Protein AF-0000000083337252 (afdb_homodimer)

InterPro domains:
  IPR013560 Domain of unknown function DUF1722 [PF08349] (47-164)

Secondary structure (DSSP, 8-state):
----------GGG-HHHHHHHHHHHHHHHHHHH--HHHHHHHHHHTHHHHHHH-HHHHHHHHHHHHTGGGSS-HHHHHHHHHHHHHHHHTSPP-HHHHHHHHHHHHGGGTTTS-HHHHHHHHHHHHHHHTTSS-THHHHHHHHHHHHHS--HHHHT-HHHH---GGGG-/----------GGG-HHHHHHHHHHHHHHHHHHH--HHHHHHHHHHTHHHHHHH-HHHHHHHHHHHHTGGGSS-HHHHHHHHHHHHHHHHTSPP-HHHHHHHHHHHHGGGTTTS-HHHHHHHHHHHHHHHTTSS-THHHHHHHHHHHHHS--HHHHT-HHHH---GGGG-

Solvent-accessible surface area (backbone atoms only — not comparable to full-atom values): 19043 Å² total; per-residue (Å²): 132,81,76,66,80,43,57,40,59,48,71,84,71,34,53,69,57,47,42,51,52,52,52,48,56,53,52,44,41,55,75,76,58,74,46,73,64,59,52,53,50,50,53,60,26,38,42,62,50,47,35,20,28,29,57,71,59,45,61,60,45,51,62,52,62,72,45,54,84,75,43,98,40,70,66,60,46,48,56,55,50,50,51,51,49,55,56,44,56,67,37,66,61,39,63,67,34,42,41,52,48,52,54,56,56,50,58,78,41,58,90,76,47,52,73,66,54,48,48,52,51,51,51,43,42,49,33,27,60,71,66,76,37,53,67,51,45,46,52,43,51,50,52,50,47,39,69,78,53,72,45,76,73,66,69,54,19,39,74,73,67,51,75,63,71,73,72,76,104,132,81,77,67,78,44,57,42,57,48,70,84,69,34,53,68,58,46,43,51,53,53,51,48,56,53,54,45,42,56,74,75,59,71,45,72,65,57,51,52,51,50,54,61,26,39,43,62,49,46,35,20,28,29,56,73,60,45,63,60,45,52,62,53,62,71,46,53,84,78,44,96,41,70,67,61,47,46,56,55,51,51,51,51,48,55,58,43,55,68,37,66,61,39,63,67,34,42,40,52,47,51,55,56,57,52,59,79,40,59,89,76,46,53,72,63,56,48,48,52,52,50,50,42,40,48,32,28,62,71,64,76,36,53,67,52,45,46,51,42,51,50,51,50,48,39,69,76,53,72,45,76,72,64,70,53,19,37,74,74,67,50,74,63,71,72,72,74,103

Foldseek 3Di:
DCPDPPPPADVLQVLVSVLLLLLLVLVVCVVVPPDLVVVVLSLLQAVLSLQQQPVVLNVVVVVLNVCCVVDPDNVVSSVVSSVSSNVSSVRHGDLVSLLVSLVVLLVVCVVPDDPVLSVVLNVQSVCSSVVNDPSVVSLVVSVVVCVVPPDPSVVSHCVNVPDDPVSVD/DCPDPPPPADVLQVLVSVLLLLLLVLVVCVVVDPDLVVVVLSCLQAVLSLQQQPVVLNVVCVVLNVCCVVDPDNVVSSVVSSVSSNVSSVRHGDLVSLLVSLVVLLVVCVVPDDPVLSVVLNVQSVCSSVVNDPSVVSLVVSVVVCVVPPDPSVVSHCVNVPDDPVSVD

pLDDT: mean 91.64, std 14.97, range [20.75, 98.5]

Structure (mmCIF, N/CA/C/O backbone):
data_AF-0000000083337252-model_v1
#
loop_
_entity.id
_entity.type
_entity.pdbx_description
1 polymer 'DUF1722 domain-containing protein'
#
loop_
_atom_site.group_PDB
_atom_site.id
_atom_site.type_symbol
_atom_site.label_atom_id
_atom_site.label_alt_id
_atom_site.label_comp_id
_atom_site.label_asym_id
_atom_site.label_entity_id
_atom_site.label_seq_id
_atom_site.pdbx_PDB_ins_code
_atom_site.Cartn_x
_atom_site.Cartn_y
_atom_site.Cartn_z
_atom_site.occupancy
_atom_site.B_iso_or_equiv
_atom_site.auth_seq_id
_atom_site.auth_comp_id
_atom_site.auth_asym_id
_atom_site.auth_atom_id
_atom_site.pdbx_PDB_model_num
ATOM 1 N N . MET A 1 1 ? 28.922 -1.167 -7.18 1 20.75 1 MET A N 1
ATOM 2 C CA . MET A 1 1 ? 27.828 -0.488 -7.867 1 20.75 1 MET A CA 1
ATOM 3 C C . MET A 1 1 ? 26.5 -0.787 -7.191 1 20.75 1 MET A C 1
ATOM 5 O O . MET A 1 1 ? 25.938 -1.872 -7.363 1 20.75 1 MET A O 1
ATOM 9 N N . ARG A 1 2 ? 26.422 -0.329 -6.035 1 24.73 2 ARG A N 1
ATOM 10 C CA . ARG A 1 2 ? 25.422 -0.591 -5 1 24.73 2 ARG A CA 1
ATOM 11 C C . ARG A 1 2 ? 24.031 -0.235 -5.484 1 24.73 2 ARG A C 1
ATOM 13 O O . ARG A 1 2 ? 23.703 0.942 -5.676 1 24.73 2 ARG A O 1
ATOM 20 N N . GLN A 1 3 ? 23.531 -0.878 -6.504 1 26.55 3 GLN A N 1
ATOM 21 C CA . GLN A 1 3 ? 22.234 -0.617 -7.129 1 26.55 3 GLN A CA 1
ATOM 22 C C . GLN A 1 3 ? 21.109 -0.604 -6.094 1 26.55 3 GLN A C 1
ATOM 24 O O . GLN A 1 3 ? 20.891 -1.596 -5.395 1 26.55 3 GLN A O 1
ATOM 29 N N . GLY A 1 4 ? 20.953 0.463 -5.461 1 29.25 4 GLY A N 1
ATOM 30 C CA . GLY A 1 4 ? 20.203 0.764 -4.258 1 29.25 4 GLY A CA 1
ATOM 31 C C . GLY A 1 4 ? 18.734 0.364 -4.355 1 29.25 4 GLY A C 1
ATOM 32 O O . GLY A 1 4 ? 18.109 0.521 -5.41 1 29.25 4 GLY A O 1
ATOM 33 N N . ALA A 1 5 ? 18.406 -0.549 -3.795 1 33.31 5 ALA A N 1
ATOM 34 C CA . ALA A 1 5 ? 17.047 -1.051 -3.596 1 33.31 5 ALA A CA 1
ATOM 35 C C . ALA A 1 5 ? 16.062 0.096 -3.4 1 33.31 5 ALA A C 1
ATOM 37 O O . ALA A 1 5 ? 16.219 0.902 -2.479 1 33.31 5 ALA A O 1
ATOM 38 N N . VAL A 1 6 ? 15.672 0.791 -4.441 1 32.91 6 VAL A N 1
ATOM 39 C CA . VAL A 1 6 ? 14.773 1.941 -4.48 1 32.91 6 VAL A CA 1
ATOM 40 C C . VAL A 1 6 ? 13.516 1.643 -3.666 1 32.91 6 VAL A C 1
ATOM 42 O O . VAL A 1 6 ? 12.742 0.749 -4.012 1 32.91 6 VAL A O 1
ATOM 45 N N . MET A 1 7 ? 13.531 1.752 -2.424 1 38.03 7 MET A N 1
ATOM 46 C CA . MET A 1 7 ? 12.508 1.606 -1.39 1 38.03 7 MET A CA 1
ATOM 47 C C . MET A 1 7 ? 11.258 2.395 -1.751 1 38.03 7 MET A C 1
ATOM 49 O O . MET A 1 7 ? 11.336 3.418 -2.434 1 38.03 7 MET A O 1
ATOM 53 N N . ASN A 1 8 ? 10.133 1.816 -2.152 1 45.19 8 ASN A N 1
ATOM 54 C CA . ASN A 1 8 ? 8.766 2.305 -2.283 1 45.19 8 ASN A CA 1
ATOM 55 C C . ASN A 1 8 ? 8.484 3.436 -1.299 1 45.19 8 ASN A C 1
ATOM 57 O O . ASN A 1 8 ? 7.984 3.195 -0.198 1 45.19 8 ASN A O 1
ATOM 61 N N . GLU A 1 9 ? 9.188 4.516 -1.458 1 60.22 9 GLU A N 1
ATOM 62 C CA . GLU A 1 9 ? 9.008 5.539 -0.432 1 60.22 9 GLU A CA 1
ATOM 63 C C . GLU A 1 9 ? 7.828 6.449 -0.759 1 60.22 9 GLU A C 1
ATOM 65 O O . GLU A 1 9 ? 7.688 6.906 -1.895 1 60.22 9 GLU A O 1
ATOM 70 N N . THR A 1 10 ? 6.777 6.406 0.011 1 77.19 10 THR A N 1
ATOM 71 C CA . THR A 1 10 ? 5.719 7.41 -0.025 1 77.19 10 THR A CA 1
ATOM 72 C C . THR A 1 10 ? 6.309 8.812 0.04 1 77.19 10 THR A C 1
ATOM 74 O O . THR A 1 10 ? 7.438 9 0.494 1 77.19 10 THR A O 1
ATOM 77 N N . TRP A 1 11 ? 5.66 9.773 -0.598 1 79.38 11 TRP A N 1
ATOM 78 C CA . TRP A 1 11 ? 6.082 11.164 -0.483 1 79.38 11 TRP A CA 1
ATOM 79 C C . TRP A 1 11 ? 6.328 11.539 0.975 1 79.38 11 TRP A C 1
ATOM 81 O O . TRP A 1 11 ? 7.145 12.422 1.268 1 79.38 11 TRP A O 1
ATOM 91 N N . LEU A 1 12 ? 5.711 10.828 1.871 1 87.31 12 LEU A N 1
ATOM 92 C CA . LEU A 1 12 ? 5.82 11.062 3.307 1 87.31 12 LEU A CA 1
ATOM 93 C C . LEU A 1 12 ? 7.238 10.781 3.797 1 87.31 12 LEU A C 1
ATOM 95 O O . LEU A 1 12 ? 7.68 11.359 4.793 1 87.31 12 LEU A O 1
ATOM 99 N N . GLU A 1 13 ? 7.844 9.984 3.037 1 87.88 13 GLU A N 1
ATOM 100 C CA . GLU A 1 13 ? 9.172 9.586 3.486 1 87.88 13 GLU A CA 1
ATOM 101 C C . GLU A 1 13 ? 10.266 10.398 2.793 1 87.88 13 GLU A C 1
ATOM 103 O O . GLU A 1 13 ? 11.453 10.227 3.084 1 87.88 13 GLU A O 1
ATOM 108 N N . ASP A 1 14 ? 9.859 11.266 1.938 1 91.19 14 ASP A N 1
ATOM 109 C CA . ASP A 1 14 ? 10.742 12.258 1.33 1 91.19 14 ASP A CA 1
ATOM 110 C C . ASP A 1 14 ? 10.75 13.555 2.131 1 91.19 14 ASP A C 1
ATOM 112 O O . ASP A 1 14 ? 9.977 14.469 1.844 1 91.19 14 ASP A O 1
ATOM 116 N N . ASP A 1 15 ? 11.641 13.641 3.039 1 94.62 15 ASP A N 1
ATOM 117 C CA . ASP A 1 15 ? 11.672 14.734 4 1 94.62 15 ASP A CA 1
ATOM 118 C C . ASP A 1 15 ? 11.93 16.062 3.307 1 94.62 15 ASP A C 1
ATOM 120 O O . ASP A 1 15 ? 11.391 17.109 3.713 1 94.62 15 ASP A O 1
ATOM 124 N N . ASP A 1 16 ? 12.781 16.016 2.275 1 93.56 16 ASP A N 1
ATOM 125 C CA . ASP A 1 16 ? 13.078 17.25 1.551 1 93.56 16 ASP A CA 1
ATOM 126 C C . ASP A 1 16 ? 11.836 17.781 0.847 1 93.56 16 ASP A C 1
ATOM 128 O O . ASP A 1 16 ? 11.539 18.984 0.918 1 93.56 16 ASP A O 1
ATOM 132 N N . LYS A 1 17 ? 11.164 16.891 0.251 1 91.75 17 LYS A N 1
ATOM 133 C CA . LYS A 1 17 ? 9.93 17.281 -0.43 1 91.75 17 LYS A CA 1
ATOM 134 C C . LYS A 1 17 ? 8.875 17.766 0.567 1 91.75 17 LYS A C 1
ATOM 136 O O . LYS A 1 17 ? 8.203 18.766 0.333 1 91.75 17 LYS A O 1
ATOM 141 N N . THR A 1 18 ? 8.719 17.062 1.618 1 95.25 18 THR A N 1
ATOM 142 C CA . THR A 1 18 ? 7.766 17.422 2.66 1 95.25 18 THR A CA 1
ATOM 143 C C . THR A 1 18 ? 8.07 18.828 3.199 1 95.25 18 THR A C 1
ATOM 145 O O . THR A 1 18 ? 7.168 19.656 3.324 1 95.25 18 THR A O 1
ATOM 148 N N . ARG A 1 19 ? 9.289 19.062 3.434 1 95.94 19 ARG A N 1
ATOM 149 C CA . ARG A 1 19 ? 9.711 20.375 3.928 1 95.94 19 ARG A CA 1
ATOM 150 C C . ARG A 1 19 ? 9.383 21.469 2.918 1 95.94 19 ARG A C 1
ATOM 152 O O . ARG A 1 19 ? 8.781 22.484 3.271 1 95.94 19 ARG A O 1
ATOM 159 N N . MET A 1 20 ? 9.75 21.188 1.724 1 95.5 20 MET A N 1
ATOM 160 C CA . MET A 1 20 ? 9.555 22.172 0.662 1 95.5 20 MET A CA 1
ATOM 161 C C . MET A 1 20 ? 8.07 22.516 0.505 1 95.5 20 MET A C 1
ATOM 163 O O . MET A 1 20 ? 7.699 23.688 0.523 1 95.5 20 MET A O 1
ATOM 167 N N . TYR A 1 21 ? 7.246 21.531 0.428 1 95.19 21 TYR A N 1
ATOM 168 C CA . TYR A 1 21 ? 5.832 21.75 0.159 1 95.19 21 TYR A CA 1
ATOM 169 C C . TYR A 1 21 ? 5.129 22.328 1.383 1 95.19 21 TYR A C 1
ATOM 171 O O . TYR A 1 21 ? 4.211 23.141 1.253 1 95.19 21 TYR A O 1
ATOM 179 N N . THR A 1 22 ? 5.488 21.891 2.529 1 97.12 22 THR A N 1
ATOM 180 C CA . THR A 1 22 ? 4.922 22.438 3.758 1 97.12 22 THR A CA 1
ATOM 181 C C . THR A 1 22 ? 5.184 23.938 3.861 1 97.12 22 THR A C 1
ATOM 183 O O . THR A 1 22 ? 4.254 24.719 4.07 1 97.12 22 THR A O 1
ATOM 186 N N . LEU A 1 23 ? 6.422 24.312 3.615 1 97.25 23 LEU A N 1
ATOM 187 C CA . LEU A 1 23 ? 6.793 25.719 3.764 1 97.25 23 LEU A CA 1
ATOM 188 C C . LEU A 1 23 ? 6.215 26.562 2.627 1 97.25 23 LEU A C 1
ATOM 190 O O . LEU A 1 23 ? 5.84 27.719 2.83 1 97.25 23 LEU A O 1
ATOM 194 N N . ARG A 1 24 ? 6.137 25.938 1.505 1 96.12 24 ARG A N 1
ATOM 195 C CA . ARG A 1 24 ? 5.52 26.641 0.383 1 96.12 24 ARG A CA 1
ATOM 196 C C . ARG A 1 24 ? 4.055 26.953 0.667 1 96.12 24 ARG A C 1
ATOM 198 O O . ARG A 1 24 ? 3.584 28.062 0.412 1 96.12 24 ARG A O 1
ATOM 205 N N . GLU A 1 25 ? 3.344 26 1.126 1 96.69 25 GLU A N 1
ATOM 206 C CA . GLU A 1 25 ? 1.937 26.219 1.448 1 96.69 25 GLU A CA 1
ATOM 207 C C . GLU A 1 25 ? 1.781 27.266 2.545 1 96.69 25 GLU A C 1
ATOM 209 O O . GLU A 1 25 ? 0.865 28.094 2.496 1 96.69 25 GLU A O 1
ATOM 214 N N . LEU A 1 26 ? 2.664 27.25 3.506 1 97.5 26 LEU A N 1
ATOM 215 C CA . LEU A 1 26 ? 2.641 28.266 4.543 1 97.5 26 LEU A CA 1
ATOM 216 C C . LEU A 1 26 ? 2.883 29.656 3.943 1 97.5 26 LEU A C 1
ATOM 218 O O . LEU A 1 26 ? 2.156 30.609 4.25 1 97.5 26 LEU A O 1
ATOM 222 N N . ASP A 1 27 ? 3.869 29.766 3.107 1 96.69 27 ASP A N 1
ATOM 223 C CA . ASP A 1 27 ? 4.215 31.031 2.488 1 96.69 27 ASP A CA 1
ATOM 224 C C . ASP A 1 27 ? 3.064 31.562 1.633 1 96.69 27 ASP A C 1
ATOM 226 O O . ASP A 1 27 ? 2.857 32.781 1.537 1 96.69 27 ASP A O 1
ATOM 230 N N . ASN A 1 28 ? 2.35 30.672 1.075 1 95.69 28 ASN A N 1
ATOM 231 C CA . ASN A 1 28 ? 1.192 31.062 0.274 1 95.69 28 ASN A CA 1
ATOM 232 C C . ASN A 1 28 ? 0.12 31.734 1.127 1 95.69 28 ASN A C 1
ATOM 234 O O . ASN A 1 28 ? -0.588 32.625 0.652 1 95.69 28 ASN A O 1
ATOM 238 N N . LEU A 1 29 ? -0.023 31.344 2.369 1 95.44 29 LEU A N 1
ATOM 239 C CA . LEU A 1 29 ? -0.977 31.984 3.271 1 95.44 29 LEU A CA 1
ATOM 240 C C . LEU A 1 29 ? -0.661 33.469 3.438 1 95.44 29 LEU A C 1
ATOM 242 O O . LEU A 1 29 ? -1.57 34.312 3.498 1 95.44 29 LEU A O 1
ATOM 246 N N . ARG A 1 30 ? 0.569 33.719 3.527 1 94.94 30 ARG A N 1
ATOM 247 C CA . ARG A 1 30 ? 0.976 35.125 3.664 1 94.94 30 ARG A CA 1
ATOM 248 C C . ARG A 1 30 ? 0.711 35.906 2.379 1 94.94 30 ARG A C 1
ATOM 250 O O . ARG A 1 30 ? 0.174 37 2.416 1 94.94 30 ARG A O 1
ATOM 257 N N . ARG A 1 31 ? 1.01 35.312 1.294 1 94.75 31 ARG A N 1
ATOM 258 C CA . ARG A 1 31 ? 0.85 35.938 -0.006 1 94.75 31 ARG A CA 1
ATOM 259 C C . ARG A 1 31 ? -0.619 36.25 -0.297 1 94.75 31 ARG A C 1
ATOM 261 O O . ARG A 1 31 ? -0.948 37.25 -0.903 1 94.75 31 ARG A O 1
ATOM 268 N N . GLU A 1 32 ? -1.489 35.406 0.129 1 93.62 32 GLU A N 1
ATOM 269 C CA . GLU A 1 32 ? -2.91 35.5 -0.197 1 93.62 32 GLU A CA 1
ATOM 270 C C . GLU A 1 32 ? -3.664 36.312 0.848 1 93.62 32 GLU A C 1
ATOM 272 O O . GLU A 1 32 ? -4.84 36.625 0.667 1 93.62 32 GLU A O 1
ATOM 277 N N . GLY A 1 33 ? -2.994 36.781 1.923 1 93.81 33 GLY A N 1
ATOM 278 C CA . GLY A 1 33 ? -3.617 37.531 3.01 1 93.81 33 GLY A CA 1
ATOM 279 C C . GLY A 1 33 ? -3.701 36.719 4.301 1 93.81 33 GLY A C 1
ATOM 280 O O . GLY A 1 33 ? -4.633 35.938 4.492 1 93.81 33 GLY A O 1
ATOM 281 N N . LEU A 1 34 ? -2.857 37.031 5.168 1 95.31 34 LEU A N 1
ATOM 282 C CA . LEU A 1 34 ? -2.695 36.312 6.434 1 95.31 34 LEU A CA 1
ATOM 283 C C . LEU A 1 34 ? -3.896 36.531 7.344 1 95.31 34 LEU A C 1
ATOM 285 O O . LEU A 1 34 ? -4.34 37.688 7.512 1 95.31 34 LEU A O 1
ATOM 289 N N . THR A 1 35 ? -4.492 35.469 7.797 1 96.75 35 THR A N 1
ATOM 290 C CA . THR A 1 35 ? -5.539 35.531 8.805 1 96.75 35 THR A CA 1
ATOM 291 C C . THR A 1 35 ? -5.262 34.562 9.945 1 96.75 35 THR A C 1
ATOM 293 O O . THR A 1 35 ? -4.547 33.562 9.766 1 96.75 35 THR A O 1
ATOM 296 N N . ARG A 1 36 ? -5.82 34.844 11.094 1 96.31 36 ARG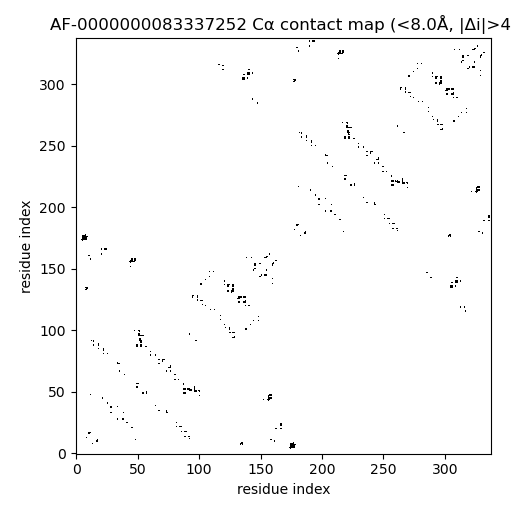 A N 1
ATOM 297 C CA . ARG A 1 36 ? -5.688 33.938 12.234 1 96.31 36 ARG A CA 1
ATOM 298 C C . ARG A 1 36 ? -6.258 32.562 11.914 1 96.31 36 ARG A C 1
ATOM 300 O O . ARG A 1 36 ? -5.629 31.547 12.195 1 96.31 36 ARG A O 1
ATOM 307 N N . GLY A 1 37 ? -7.391 32.594 11.32 1 96.38 37 GLY A N 1
ATOM 308 C CA . GLY A 1 37 ? -8.039 31.359 10.938 1 96.38 37 GLY A CA 1
ATOM 309 C C . GLY A 1 37 ? -7.223 30.531 9.961 1 96.38 37 GLY A C 1
ATOM 310 O O . GLY A 1 37 ? -7.129 29.312 10.094 1 96.38 37 GLY A O 1
ATOM 311 N N . GLY A 1 38 ? -6.621 31.203 9.008 1 97 38 GLY A N 1
ATOM 312 C CA . GLY A 1 38 ? -5.785 30.5 8.039 1 97 38 GLY A CA 1
ATOM 313 C C . GLY A 1 38 ? -4.59 29.812 8.664 1 97 38 GLY A C 1
ATOM 314 O O . GLY A 1 38 ? -4.23 28.703 8.258 1 97 38 GLY A O 1
ATOM 315 N N . LEU A 1 39 ? -4 30.469 9.617 1 97.38 39 LEU A N 1
ATOM 316 C CA . LEU A 1 39 ? -2.844 29.906 10.297 1 97.38 39 LEU A CA 1
ATOM 317 C C . LEU A 1 39 ? -3.248 28.719 11.164 1 97.38 39 LEU A C 1
ATOM 319 O O . LEU A 1 39 ? -2.547 27.703 11.195 1 97.38 39 LEU A O 1
ATOM 323 N N . ILE A 1 40 ? -4.348 28.891 11.836 1 96.94 40 ILE A N 1
ATOM 324 C CA . ILE A 1 40 ? -4.844 27.812 12.68 1 96.94 40 ILE A CA 1
ATOM 325 C C . ILE A 1 40 ? -5.203 26.594 11.82 1 96.94 40 ILE A C 1
ATOM 327 O O . ILE A 1 40 ? -4.859 25.469 12.156 1 96.94 40 ILE A O 1
ATOM 331 N N . ASP A 1 41 ? -5.84 26.812 10.719 1 97.25 41 ASP A N 1
ATOM 332 C CA . ASP A 1 41 ? -6.203 25.734 9.797 1 97.25 41 ASP A CA 1
ATOM 333 C C . ASP A 1 41 ? -4.965 25.016 9.273 1 97.25 41 ASP A C 1
ATOM 335 O O . ASP A 1 41 ? -4.945 23.781 9.188 1 97.25 41 ASP A O 1
ATOM 339 N N . PHE A 1 42 ? -4 25.828 8.898 1 97.81 42 PHE A N 1
ATOM 340 C CA . PHE A 1 42 ? -2.742 25.266 8.422 1 97.81 42 PHE A CA 1
ATOM 341 C C . PHE A 1 42 ? -2.109 24.391 9.492 1 97.81 42 PHE A C 1
ATOM 343 O O . PHE A 1 42 ? -1.713 23.25 9.211 1 97.81 42 PHE A O 1
ATOM 350 N N . HIS A 1 43 ? -2.008 24.891 10.672 1 97.75 43 HIS A N 1
ATOM 351 C CA . HIS A 1 43 ? -1.396 24.141 11.773 1 97.75 43 HIS A CA 1
ATOM 352 C C . HIS A 1 43 ? -2.129 22.828 12.023 1 97.75 43 HIS A C 1
ATOM 354 O O . HIS A 1 43 ? -1.496 21.797 12.25 1 97.75 43 HIS A O 1
ATOM 360 N N . SER A 1 44 ? -3.406 22.891 11.961 1 97.19 44 SER A N 1
ATOM 361 C CA . SER A 1 44 ? -4.234 21.703 12.18 1 97.19 44 SER A CA 1
ATOM 362 C C . SER A 1 44 ? -4.016 20.672 11.086 1 9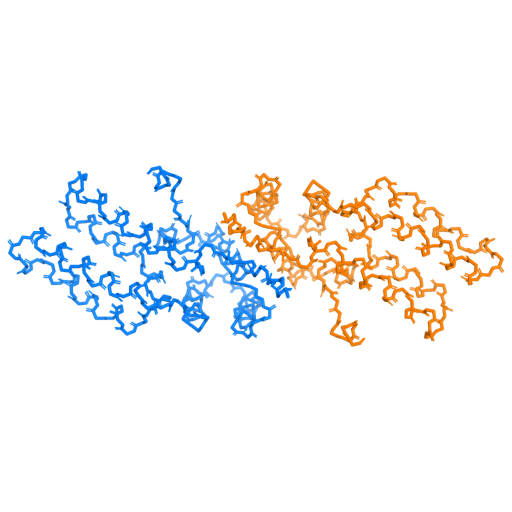7.19 44 SER A C 1
ATOM 364 O O . SER A 1 44 ? -3.832 19.484 11.367 1 97.19 44 SER A O 1
ATOM 366 N N . ARG A 1 45 ? -3.951 21.078 9.828 1 97.38 45 ARG A N 1
ATOM 367 C CA . ARG A 1 45 ? -3.842 20.203 8.664 1 97.38 45 ARG A CA 1
ATOM 368 C C . ARG A 1 45 ? -2.484 19.5 8.625 1 97.38 45 ARG A C 1
ATOM 370 O O . ARG A 1 45 ? -2.35 18.422 8.047 1 97.38 45 ARG A O 1
ATOM 377 N N . TYR A 1 46 ? -1.508 20.078 9.266 1 97.88 46 TYR A N 1
ATOM 378 C CA . TYR A 1 46 ? -0.151 19.547 9.164 1 97.88 46 TYR A CA 1
ATOM 379 C C . TYR A 1 46 ? 0.252 18.828 10.445 1 97.88 46 TYR A C 1
ATOM 381 O O . TYR A 1 46 ? 1.384 18.359 10.57 1 97.88 46 TYR A O 1
ATOM 389 N N . LYS A 1 47 ? -0.658 18.703 11.375 1 98.06 47 LYS A N 1
ATOM 390 C CA . LYS A 1 47 ? -0.345 18.141 12.68 1 98.06 47 LYS A CA 1
ATOM 391 C C . LYS A 1 47 ? 0.34 16.781 12.547 1 98.06 47 LYS A C 1
ATOM 393 O O . LYS A 1 47 ? 1.404 16.562 13.125 1 98.06 47 LYS A O 1
ATOM 398 N N . LEU A 1 48 ? -0.218 15.922 11.781 1 98.38 48 LEU A N 1
ATOM 399 C CA . LEU A 1 48 ? 0.287 14.555 11.703 1 98.38 48 LEU A CA 1
ATOM 400 C C . LEU A 1 48 ? 1.65 14.523 11.023 1 98.38 48 LEU A C 1
ATOM 402 O O . LEU A 1 48 ? 2.521 13.734 11.406 1 98.38 48 LEU A O 1
ATOM 406 N N . ILE A 1 49 ? 1.872 15.359 9.992 1 98.19 49 ILE A N 1
ATOM 407 C CA . ILE A 1 49 ? 3.176 15.453 9.344 1 98.19 49 ILE A CA 1
ATOM 408 C C . ILE A 1 49 ? 4.219 15.938 10.344 1 98.19 49 ILE A C 1
ATOM 410 O O . ILE A 1 49 ? 5.316 15.383 10.43 1 98.19 49 ILE A O 1
ATOM 414 N N . LEU A 1 50 ? 3.902 16.969 11.086 1 98.31 50 LEU A N 1
ATOM 415 C CA . LEU A 1 50 ? 4.844 17.531 12.047 1 98.31 50 LEU A CA 1
ATOM 416 C C . LEU A 1 50 ? 5.156 16.516 13.156 1 98.31 50 LEU A C 1
ATOM 418 O O . LEU A 1 50 ? 6.309 16.375 13.562 1 98.31 50 LEU A O 1
ATOM 422 N N . LEU A 1 51 ? 4.168 15.75 13.586 1 98.38 51 LEU A N 1
ATOM 423 C CA . LEU A 1 51 ? 4.355 14.711 14.594 1 98.38 51 LEU A CA 1
ATOM 424 C C . LEU A 1 51 ? 5.281 13.609 14.078 1 98.38 51 LEU A C 1
ATOM 426 O O . LEU A 1 51 ? 6.066 13.047 14.836 1 98.38 51 LEU A O 1
ATOM 430 N N . ALA A 1 52 ? 5.176 13.305 12.797 1 98.19 52 ALA A N 1
ATOM 431 C CA . ALA A 1 52 ? 6.016 12.273 12.195 1 98.19 52 ALA A CA 1
ATOM 432 C C . ALA A 1 52 ? 7.488 12.672 12.227 1 98.19 52 ALA A C 1
ATOM 434 O O . ALA A 1 52 ? 8.367 11.82 12.117 1 98.19 52 ALA A O 1
ATOM 435 N N . HIS A 1 53 ? 7.77 13.953 12.344 1 98.19 53 HIS A N 1
ATOM 436 C CA . HIS A 1 53 ? 9.141 14.445 12.375 1 98.19 53 HIS A CA 1
ATOM 437 C C . HIS A 1 53 ? 9.648 14.562 13.812 1 98.19 53 HIS A C 1
ATOM 439 O O . HIS A 1 53 ? 10.734 14.07 14.125 1 98.19 53 HIS A O 1
ATOM 445 N N . SER A 1 54 ? 8.812 15.156 14.641 1 98.19 54 SER A N 1
ATOM 446 C CA . SER A 1 54 ? 9.234 15.32 16.031 1 98.19 54 SER A CA 1
ATOM 447 C C . SER A 1 54 ? 8.039 15.578 16.938 1 98.19 54 SER A C 1
ATOM 449 O O . SER A 1 54 ? 7.445 16.656 16.906 1 98.19 54 SER A O 1
ATOM 451 N N . GLN A 1 55 ? 7.855 14.586 17.844 1 96.69 55 GLN A N 1
ATOM 452 C CA . GLN A 1 55 ? 6.758 14.734 18.781 1 96.69 55 GLN A CA 1
ATOM 453 C C . GLN A 1 55 ? 7.078 15.797 19.844 1 96.69 55 GLN A C 1
ATOM 455 O O . GLN A 1 55 ? 6.27 16.688 20.094 1 96.69 55 GLN A O 1
ATOM 460 N N . PRO A 1 56 ? 8.297 15.82 20.406 1 96.38 56 PRO A N 1
ATOM 461 C CA . PRO A 1 56 ? 8.617 16.844 21.391 1 96.38 56 PRO A CA 1
ATOM 462 C C . PRO A 1 56 ? 8.602 18.25 20.812 1 96.38 56 PRO A C 1
ATOM 464 O O . PRO A 1 56 ? 8.094 19.188 21.453 1 96.38 56 PRO A O 1
ATOM 467 N N . ALA A 1 57 ? 9.156 18.453 19.688 1 96.81 57 ALA A N 1
ATOM 468 C CA . ALA A 1 57 ? 9.164 19.781 19.078 1 96.81 57 ALA A CA 1
ATOM 469 C C . ALA A 1 57 ? 7.746 20.25 18.766 1 96.81 57 ALA A C 1
ATOM 471 O O . ALA A 1 57 ? 7.426 21.438 18.969 1 96.81 57 ALA A O 1
ATOM 472 N N . TYR A 1 58 ? 6.91 19.359 18.266 1 97.62 58 TYR A N 1
ATOM 473 C CA . TYR A 1 58 ? 5.531 19.719 17.969 1 97.62 58 TYR A CA 1
ATOM 474 C C . TYR A 1 58 ? 4.801 20.188 19.219 1 97.62 58 TYR A C 1
ATOM 476 O O . TYR A 1 58 ? 4.016 21.141 19.172 1 97.62 58 TYR A O 1
ATOM 484 N N . ARG A 1 59 ? 5.035 19.531 20.328 1 95.88 59 ARG A N 1
ATOM 485 C CA . ARG A 1 59 ? 4.359 19.859 21.578 1 95.88 59 ARG A CA 1
ATOM 486 C C . ARG A 1 59 ? 4.723 21.266 22.047 1 95.88 59 ARG A C 1
ATOM 488 O O . ARG A 1 59 ? 3.951 21.906 22.75 1 95.88 59 ARG A O 1
ATOM 495 N N . GLN A 1 60 ? 5.836 21.734 21.625 1 95 60 GLN A N 1
ATOM 496 C CA . GLN A 1 60 ? 6.262 23.078 21.984 1 95 60 GLN A CA 1
ATOM 497 C C . GLN A 1 60 ? 5.562 24.125 21.125 1 95 60 GLN A C 1
ATOM 499 O O . GLN A 1 60 ? 5.461 25.297 21.5 1 95 60 GLN A O 1
ATOM 504 N N . ILE A 1 61 ? 5.059 23.75 19.969 1 96.06 61 ILE A N 1
ATOM 505 C CA . ILE A 1 61 ? 4.461 24.688 19.031 1 96.06 61 ILE A CA 1
ATOM 506 C C . ILE A 1 61 ? 2.992 24.922 19.391 1 96.06 61 ILE A C 1
ATOM 508 O O . ILE A 1 61 ? 2.447 26 19.156 1 96.06 61 ILE A O 1
ATOM 512 N N . GLY A 1 62 ? 2.365 23.922 20 1 91.06 62 GLY A N 1
ATOM 513 C CA . GLY A 1 62 ? 0.966 24.016 20.391 1 91.06 62 GLY A CA 1
ATOM 514 C C . GLY A 1 62 ? 0.66 25.234 21.219 1 91.06 62 GLY A C 1
ATOM 515 O O . GLY A 1 62 ? -0.122 26.094 20.812 1 91.06 62 GLY A O 1
ATOM 516 N N . PRO A 1 63 ? 1.291 25.312 22.328 1 92.62 63 PRO A N 1
ATOM 517 C CA . PRO A 1 63 ? 1.101 26.484 23.172 1 92.62 63 PRO A CA 1
ATOM 518 C C . PRO A 1 63 ? 1.465 27.797 22.469 1 92.62 63 PRO A C 1
ATOM 520 O O . PRO A 1 63 ? 0.843 28.828 22.719 1 92.62 63 PRO A O 1
ATOM 523 N N . PHE A 1 64 ? 2.406 27.75 21.625 1 93.81 64 PHE A N 1
ATOM 524 C CA . PHE A 1 64 ? 2.82 28.906 20.844 1 93.81 64 PHE A CA 1
ATOM 525 C C . PHE A 1 64 ? 1.688 29.391 19.953 1 93.81 64 PHE A C 1
ATOM 527 O O . PHE A 1 64 ? 1.41 30.578 19.875 1 93.81 64 PHE A O 1
ATOM 534 N N . VAL A 1 65 ? 0.987 28.484 19.266 1 95.5 65 VAL A N 1
ATOM 535 C CA . VAL A 1 65 ? -0.136 28.797 18.391 1 95.5 65 VAL A CA 1
ATOM 536 C C . VAL A 1 65 ? -1.303 29.328 19.219 1 95.5 65 VAL A C 1
ATOM 538 O O . VAL A 1 65 ? -1.99 30.266 18.797 1 95.5 65 VAL A O 1
ATOM 541 N N . ALA A 1 66 ? -1.464 28.828 20.406 1 93.38 66 ALA A N 1
ATOM 542 C CA . ALA A 1 66 ? -2.549 29.266 21.281 1 93.38 66 ALA A CA 1
ATOM 543 C C . ALA A 1 66 ? -2.338 30.703 21.75 1 93.38 66 ALA A C 1
ATOM 545 O O . ALA A 1 66 ? -3.301 31.406 22.062 1 93.38 66 ALA A O 1
ATOM 546 N N . ALA A 1 67 ? -1.141 31.172 21.75 1 95.19 67 ALA A N 1
ATOM 547 C CA . ALA A 1 67 ? -0.794 32.5 22.25 1 95.19 67 ALA A CA 1
ATOM 548 C C . ALA A 1 67 ? -0.744 33.531 21.125 1 95.19 67 ALA A C 1
ATOM 550 O O . ALA A 1 67 ? -0.252 34.625 21.297 1 95.19 67 ALA A O 1
ATOM 551 N N . MET A 1 68 ? -1.246 33.188 19.969 1 96 68 MET A N 1
ATOM 552 C CA . MET A 1 68 ? -1.161 34 18.781 1 96 68 MET A CA 1
ATOM 553 C C . MET A 1 68 ? -1.723 35.406 19.047 1 96 68 MET A C 1
ATOM 555 O O . MET A 1 68 ? -1.161 36.406 18.578 1 96 68 MET A O 1
ATOM 559 N N . ALA A 1 69 ? -2.773 35.531 19.828 1 93.38 69 ALA A N 1
ATOM 560 C CA . ALA A 1 69 ? -3.471 36.781 20.078 1 93.38 69 ALA A CA 1
ATOM 561 C C . ALA A 1 69 ? -2.596 37.75 20.875 1 93.38 69 ALA A C 1
ATOM 563 O O . ALA A 1 69 ? -2.82 38.969 20.859 1 93.38 69 ALA A O 1
ATOM 564 N N . ASP A 1 70 ? -1.623 37.25 21.547 1 95.25 70 ASP A N 1
ATOM 565 C CA . ASP A 1 70 ? -0.768 38.031 22.422 1 95.25 70 ASP A CA 1
ATOM 566 C C . ASP A 1 70 ? 0.359 38.688 21.625 1 95.25 70 ASP A C 1
ATOM 568 O O . ASP A 1 70 ? 1.096 39.531 22.156 1 95.25 70 ASP A O 1
ATOM 572 N N . TRP A 1 71 ? 0.537 38.375 20.375 1 95.81 71 TRP A N 1
ATOM 573 C CA . TRP A 1 71 ? 1.631 38.906 19.562 1 95.81 71 TRP A CA 1
ATOM 574 C C . TRP A 1 71 ? 1.299 40.281 19.031 1 95.81 71 TRP A C 1
ATOM 576 O O . TRP A 1 71 ? 0.129 40.625 18.844 1 95.81 71 TRP A O 1
ATOM 586 N N . PRO A 1 72 ? 2.346 41.125 18.828 1 96.06 72 PRO A N 1
ATOM 587 C CA . PRO A 1 72 ? 2.133 42.5 18.359 1 96.06 72 PRO A CA 1
ATOM 588 C C . PRO A 1 72 ? 1.437 42.562 17.016 1 96.06 72 PRO A C 1
ATOM 590 O O . PRO A 1 72 ? 0.724 43.531 16.719 1 96.06 72 PRO A O 1
ATOM 593 N N . SER A 1 73 ? 1.712 41.625 16.109 1 95.69 73 SER A N 1
ATOM 594 C CA . SER A 1 73 ? 1.058 41.5 14.812 1 95.69 73 SER A CA 1
ATOM 595 C C . SER A 1 73 ? 1.056 40.062 14.305 1 95.69 73 SER A C 1
ATOM 597 O O . SER A 1 73 ? 1.862 39.25 14.742 1 95.69 73 SER A O 1
ATOM 599 N N . LEU A 1 74 ? 0.204 39.812 13.398 1 96.38 74 LEU A N 1
ATOM 600 C CA . LEU A 1 74 ? 0.141 38.5 12.797 1 96.38 74 LEU A CA 1
ATOM 601 C C . LEU A 1 74 ? 1.402 38.188 11.992 1 96.38 74 LEU A C 1
ATOM 603 O O . LEU A 1 74 ? 1.857 37.062 11.938 1 96.38 74 LEU A O 1
ATOM 607 N N . ASP A 1 75 ? 1.966 39.219 11.414 1 96.69 75 ASP A N 1
ATOM 608 C CA . ASP A 1 75 ? 3.197 39.062 10.648 1 96.69 75 ASP A CA 1
ATOM 609 C C . ASP A 1 75 ? 4.359 38.656 11.547 1 96.69 75 ASP A C 1
ATOM 611 O O . ASP A 1 75 ? 5.164 37.812 11.172 1 96.69 75 ASP A O 1
ATOM 615 N N . ALA A 1 76 ? 4.426 39.312 12.633 1 97.06 76 ALA A N 1
ATOM 616 C CA . ALA A 1 76 ? 5.477 38.938 13.578 1 97.06 76 ALA A CA 1
ATOM 617 C C . ALA A 1 76 ? 5.312 37.5 14.062 1 97.06 76 ALA A C 1
ATOM 619 O O . ALA A 1 76 ? 6.293 36.781 14.18 1 97.06 76 ALA A O 1
ATOM 620 N N . PHE A 1 77 ? 4.09 37.156 14.383 1 97.75 77 PHE A N 1
ATOM 621 C CA . PHE A 1 77 ? 3.797 35.781 14.773 1 97.75 77 PHE A CA 1
ATOM 622 C C . PHE A 1 77 ? 4.191 34.812 13.664 1 97.75 77 PHE A C 1
ATOM 624 O O . PHE A 1 77 ? 4.828 33.781 13.922 1 97.75 77 PHE A O 1
ATOM 631 N N . PHE A 1 78 ? 3.816 35.094 12.438 1 98.25 78 PHE A N 1
ATOM 632 C CA . PHE A 1 78 ? 4.102 34.281 11.273 1 98.25 78 PHE A CA 1
ATOM 633 C C . PHE A 1 78 ? 5.598 34 11.172 1 98.25 78 PHE A C 1
ATOM 635 O O . PHE A 1 78 ? 6.008 32.844 10.961 1 98.25 78 PHE A O 1
ATOM 642 N N . ASP A 1 79 ? 6.414 35 11.289 1 97.88 79 ASP A N 1
ATOM 643 C CA . ASP A 1 79 ? 7.859 34.844 11.156 1 97.88 79 ASP A CA 1
ATOM 644 C C . ASP A 1 79 ? 8.398 33.875 12.211 1 97.88 79 ASP A C 1
ATOM 646 O O . ASP A 1 79 ? 9.219 33.031 11.898 1 97.88 79 ASP A O 1
ATOM 650 N N . ALA A 1 80 ? 7.969 34.031 13.406 1 97.69 80 ALA A N 1
ATOM 651 C CA . ALA A 1 80 ? 8.406 33.156 14.484 1 97.69 80 ALA A CA 1
ATOM 652 C C . ALA A 1 80 ? 7.902 31.719 14.281 1 97.69 80 ALA A C 1
ATOM 654 O O . ALA A 1 80 ? 8.633 30.75 14.516 1 97.69 80 ALA A O 1
ATOM 655 N N . TYR A 1 81 ? 6.645 31.625 13.883 1 98.19 81 TYR A N 1
ATOM 656 C CA . TYR A 1 81 ? 6.031 30.328 13.625 1 98.19 81 TYR A CA 1
ATOM 657 C C . TYR A 1 81 ? 6.766 29.594 12.508 1 98.19 81 TYR A C 1
ATOM 659 O O . TYR A 1 81 ? 7.078 28.406 12.641 1 98.19 81 TYR A O 1
ATOM 667 N N . ARG A 1 82 ? 7.016 30.266 11.43 1 98.25 82 ARG A N 1
ATOM 668 C CA . ARG A 1 82 ? 7.719 29.688 10.289 1 98.25 82 ARG A CA 1
ATOM 669 C C . ARG A 1 82 ? 9.094 29.172 10.703 1 98.25 82 ARG A C 1
ATOM 671 O O . ARG A 1 82 ? 9.516 28.094 10.258 1 98.25 82 ARG A O 1
ATOM 678 N N . GLU A 1 83 ? 9.781 29.953 11.461 1 98 83 GLU A N 1
ATOM 679 C CA . GLU A 1 83 ? 11.094 29.531 11.945 1 98 83 GLU A CA 1
ATOM 680 C C . GLU A 1 83 ? 10.992 28.25 12.758 1 98 83 GLU A C 1
ATOM 682 O O . GLU A 1 83 ? 11.828 27.344 12.617 1 98 83 GLU A O 1
ATOM 687 N N . ARG A 1 84 ? 10.016 28.125 13.586 1 97.81 84 ARG A N 1
ATOM 688 C CA . ARG A 1 84 ? 9.805 26.922 14.383 1 97.81 84 ARG A CA 1
ATOM 689 C C . ARG A 1 84 ? 9.492 25.734 13.5 1 97.81 84 ARG A C 1
ATOM 691 O O . ARG A 1 84 ? 9.93 24.609 13.773 1 97.81 84 ARG A O 1
ATOM 698 N N . LEU A 1 85 ? 8.727 26 12.469 1 98.12 85 LEU A N 1
ATOM 699 C CA . LEU A 1 85 ? 8.398 24.922 11.539 1 98.12 85 LEU A CA 1
ATOM 700 C C . LEU A 1 85 ? 9.641 24.453 10.789 1 98.12 85 LEU A C 1
ATOM 702 O O . LEU A 1 85 ? 9.844 23.25 10.594 1 98.12 85 LEU A O 1
ATOM 706 N N . VAL A 1 86 ? 10.461 25.422 10.312 1 97.94 86 VAL A N 1
ATOM 707 C CA . VAL A 1 86 ? 11.711 25.094 9.633 1 97.94 86 VAL A CA 1
ATOM 708 C C . VAL A 1 86 ? 12.562 24.203 10.531 1 97.94 86 VAL A C 1
ATOM 710 O O . VAL A 1 86 ? 13.062 23.156 10.094 1 97.94 86 VAL A O 1
ATOM 713 N N . ASN A 1 87 ? 12.664 24.594 11.773 1 98.12 87 ASN A N 1
ATOM 714 C CA . ASN A 1 87 ? 13.469 23.844 12.727 1 98.12 87 ASN A CA 1
ATOM 715 C C . ASN A 1 87 ? 12.891 22.453 12.984 1 98.12 87 ASN A C 1
ATOM 717 O O . ASN A 1 87 ? 13.633 21.469 13.07 1 98.12 87 ASN A O 1
ATOM 721 N N . LEU A 1 88 ? 11.625 22.391 13.148 1 98.5 88 LEU A N 1
ATOM 722 C CA . LEU A 1 88 ? 10.969 21.109 13.383 1 98.5 88 LEU A CA 1
ATOM 723 C C . LEU A 1 88 ? 11.156 20.172 12.188 1 98.5 88 LEU A C 1
ATOM 725 O O . LEU A 1 88 ? 11.516 19.016 12.359 1 98.5 88 LEU A O 1
ATOM 729 N N . LEU A 1 89 ? 10.992 20.734 11 1 98 89 LEU A N 1
ATOM 730 C CA . LEU A 1 89 ? 11.055 19.953 9.773 1 98 89 LEU A CA 1
ATOM 731 C C . LEU A 1 89 ? 12.492 19.547 9.453 1 98 89 LEU A C 1
ATOM 733 O O . LEU A 1 89 ? 12.734 18.688 8.617 1 98 89 LEU A O 1
ATOM 737 N N . ALA A 1 90 ? 13.469 20.141 10.125 1 97.31 90 ALA A N 1
ATOM 738 C CA . ALA A 1 90 ? 14.867 19.75 9.977 1 97.31 90 ALA A CA 1
ATOM 739 C C . ALA A 1 90 ? 15.125 18.391 10.617 1 97.31 90 ALA A C 1
ATOM 741 O O . ALA A 1 90 ? 16.109 17.719 10.297 1 97.31 90 ALA A O 1
ATOM 742 N N . HIS A 1 91 ? 14.266 18.047 11.578 1 97.56 91 HIS A N 1
ATOM 743 C CA . HIS A 1 91 ? 14.336 16.688 12.102 1 97.56 91 HIS A CA 1
ATOM 744 C C . HIS A 1 91 ? 13.828 15.672 11.078 1 97.56 91 HIS A C 1
ATOM 746 O O . HIS A 1 91 ? 12.727 15.836 10.539 1 97.56 91 HIS A O 1
ATOM 752 N N . PRO A 1 92 ? 14.609 14.633 10.836 1 97.06 92 PRO A N 1
ATOM 753 C CA . PRO A 1 92 ? 14.086 13.633 9.906 1 97.06 92 PRO A CA 1
ATOM 754 C C . PRO A 1 92 ? 12.891 12.867 10.477 1 97.06 92 PRO A C 1
ATOM 756 O O . PRO A 1 92 ? 12.844 12.602 11.68 1 97.06 92 PRO A O 1
ATOM 759 N N . SER A 1 93 ? 11.922 12.656 9.594 1 97.19 93 SER A N 1
ATOM 760 C CA . SER A 1 93 ? 10.891 11.711 10.016 1 97.19 93 SER A CA 1
ATOM 761 C C . SER A 1 93 ? 11.469 10.32 10.234 1 97.19 93 SER A C 1
ATOM 763 O O . SER A 1 93 ? 12.453 9.938 9.602 1 97.19 93 SER A O 1
ATOM 765 N N . THR A 1 94 ? 10.875 9.609 11.195 1 96.69 94 THR A N 1
ATOM 766 C CA . THR A 1 94 ? 11.383 8.273 11.492 1 96.69 94 THR A CA 1
ATOM 767 C C . THR A 1 94 ? 10.258 7.242 11.43 1 96.69 94 THR A C 1
ATOM 769 O O . THR A 1 94 ? 9.086 7.586 11.555 1 96.69 94 THR A O 1
ATOM 772 N N . ARG A 1 95 ? 10.703 6.039 11.219 1 96.5 95 ARG A N 1
ATOM 773 C CA . ARG A 1 95 ? 9.75 4.93 11.227 1 96.5 95 ARG A CA 1
ATOM 774 C C . ARG A 1 95 ? 9 4.867 12.555 1 96.5 95 ARG A C 1
ATOM 776 O O . ARG A 1 95 ? 7.793 4.609 12.578 1 96.5 95 ARG A O 1
ATOM 783 N N . GLN A 1 96 ? 9.688 5.109 13.547 1 97.12 96 GLN A N 1
ATOM 784 C CA . GLN A 1 96 ? 9.078 5.105 14.875 1 97.12 96 GLN A CA 1
ATOM 785 C C . GLN A 1 96 ? 8.008 6.191 14.992 1 97.12 96 GLN A C 1
ATOM 787 O O . GLN A 1 96 ? 6.906 5.934 15.477 1 97.12 96 GLN A O 1
ATOM 792 N N . ASN A 1 97 ? 8.328 7.344 14.578 1 97.88 97 ASN A N 1
ATOM 793 C CA . ASN A 1 97 ? 7.371 8.445 14.656 1 97.88 97 ASN A CA 1
ATOM 794 C C . ASN A 1 97 ? 6.16 8.203 13.766 1 97.88 97 ASN A C 1
ATOM 796 O O . ASN A 1 97 ? 5.027 8.492 14.148 1 97.88 97 ASN A O 1
ATOM 800 N N . HIS A 1 98 ? 6.398 7.711 12.547 1 98 98 HIS A N 1
ATOM 801 C CA . HIS A 1 98 ? 5.285 7.336 11.688 1 98 98 HIS A CA 1
ATOM 802 C C . HIS A 1 98 ? 4.41 6.277 12.344 1 98 98 HIS A C 1
ATOM 804 O O . HIS A 1 98 ? 3.18 6.355 12.281 1 98 98 HIS A O 1
ATOM 810 N N . THR A 1 99 ? 5.039 5.297 12.961 1 98.44 99 THR A N 1
ATOM 811 C CA . THR A 1 99 ? 4.285 4.266 13.672 1 98.44 99 THR A CA 1
ATOM 812 C C . THR A 1 99 ? 3.371 4.887 14.719 1 98.44 99 THR A C 1
ATOM 814 O O . THR A 1 99 ? 2.186 4.559 14.789 1 98.44 99 THR A O 1
ATOM 817 N N . ASN A 1 100 ? 3.896 5.816 15.461 1 97.81 100 ASN A N 1
ATOM 818 C CA . ASN A 1 100 ? 3.115 6.492 16.484 1 97.81 100 ASN A CA 1
ATOM 819 C C . ASN A 1 100 ? 1.939 7.258 15.891 1 97.81 100 ASN A C 1
ATOM 821 O O . ASN A 1 100 ? 0.836 7.238 16.438 1 97.81 100 ASN A O 1
ATOM 825 N N . VAL A 1 101 ? 2.197 7.902 14.844 1 98.44 101 VAL A N 1
ATOM 826 C CA . VAL A 1 101 ? 1.147 8.656 14.156 1 98.44 101 VAL A CA 1
ATOM 827 C C . VAL A 1 101 ? 0.048 7.699 13.695 1 98.44 101 VAL A C 1
ATOM 829 O O . VAL A 1 101 ? -1.138 7.957 13.914 1 98.44 101 VAL A O 1
ATOM 832 N N . LEU A 1 102 ? 0.426 6.582 13.07 1 98.5 102 LEU A N 1
ATOM 833 C CA . LEU A 1 102 ? -0.53 5.609 12.555 1 98.5 102 LEU A CA 1
ATOM 834 C C . LEU A 1 102 ? -1.365 5.016 13.68 1 98.5 102 LEU A C 1
ATOM 836 O O . LEU A 1 102 ? -2.578 4.84 13.539 1 98.5 102 LEU A O 1
ATOM 840 N N . MET A 1 103 ? -0.722 4.773 14.758 1 98.06 103 MET A N 1
ATOM 841 C CA . MET A 1 103 ? -1.426 4.23 15.914 1 98.06 103 MET A CA 1
ATOM 842 C C . MET A 1 103 ? -2.426 5.242 16.469 1 98.06 103 MET A C 1
ATOM 844 O O . MET A 1 103 ? -3.525 4.871 16.875 1 98.06 103 MET A O 1
ATOM 848 N N . HIS A 1 104 ? -1.981 6.414 16.516 1 97.5 104 HIS A N 1
ATOM 849 C CA . HIS A 1 104 ? -2.881 7.477 16.938 1 97.5 104 HIS A CA 1
ATOM 850 C C . HIS A 1 104 ? -4.109 7.562 16.047 1 97.5 104 HIS A C 1
ATOM 852 O O . HIS A 1 104 ? -5.238 7.617 16.531 1 97.5 104 HIS A O 1
ATOM 858 N N . VAL A 1 105 ? -3.932 7.531 14.812 1 98.19 105 VAL A N 1
ATOM 859 C CA . VAL A 1 105 ? -5.012 7.641 13.836 1 98.19 105 VAL A CA 1
ATOM 860 C C . VAL A 1 105 ? -5.938 6.434 13.945 1 98.19 105 VAL A C 1
ATOM 862 O O . VAL A 1 105 ? -7.156 6.559 13.797 1 98.19 105 VAL A O 1
ATOM 865 N N . GLN A 1 106 ? -5.34 5.281 14.164 1 97.5 106 GLN A N 1
ATOM 866 C CA . GLN A 1 106 ? -6.117 4.059 14.344 1 97.5 106 GLN A CA 1
ATOM 867 C C . GLN A 1 106 ? -7.207 4.25 15.391 1 97.5 106 GLN A C 1
ATOM 869 O O . GLN A 1 106 ? -8.305 3.697 15.266 1 97.5 106 GLN A O 1
ATOM 874 N N . GLY A 1 107 ? -6.953 5.008 16.375 1 96.94 107 GLY A N 1
ATOM 875 C CA . GLY A 1 107 ? -7.887 5.254 17.453 1 96.94 107 GLY A CA 1
ATOM 876 C C . GLY A 1 107 ? -9.18 5.91 17 1 96.94 107 GLY A C 1
ATOM 877 O O . GLY A 1 107 ? -10.219 5.75 17.625 1 96.94 107 GLY A O 1
ATOM 878 N N . TYR A 1 108 ? -9.156 6.621 15.914 1 96.5 108 TYR A N 1
ATOM 879 C CA . TYR A 1 108 ? -10.336 7.285 15.375 1 96.5 108 TYR A CA 1
ATOM 880 C C . TYR A 1 108 ? -11.352 6.27 14.859 1 96.5 108 TYR A C 1
ATOM 882 O O . TYR A 1 108 ? -12.523 6.598 14.664 1 96.5 108 TYR A O 1
ATOM 890 N N . PHE A 1 109 ? -10.93 5.027 14.664 1 96.81 109 PHE A N 1
ATOM 891 C CA . PHE A 1 109 ? -11.789 4.035 14.031 1 96.81 109 PHE A CA 1
ATOM 892 C C . PHE A 1 109 ? -12.18 2.949 15.031 1 96.81 109 PHE A C 1
ATOM 894 O O . PHE A 1 109 ? -12.852 1.981 14.664 1 96.81 109 PHE A O 1
ATOM 901 N N . ARG A 1 110 ? -11.75 3.102 16.203 1 94.56 110 ARG A N 1
ATOM 902 C CA . ARG A 1 110 ? -11.914 2.07 17.234 1 94.56 110 ARG A CA 1
ATOM 903 C C . ARG A 1 110 ? -13.367 1.646 17.359 1 94.56 110 ARG A C 1
ATOM 905 O O . ARG A 1 110 ? -13.664 0.458 17.5 1 94.56 110 ARG A O 1
ATOM 912 N N . GLU A 1 111 ? -14.32 2.523 17.234 1 95.75 111 GLU A N 1
ATOM 913 C CA . GLU A 1 111 ? -15.734 2.229 17.438 1 95.75 111 GLU A CA 1
ATOM 914 C C . GLU A 1 111 ? -16.391 1.699 16.172 1 95.75 111 GLU A C 1
ATOM 916 O O . GLU A 1 111 ? -17.5 1.158 16.219 1 95.75 111 GLU A O 1
ATOM 921 N N . HIS A 1 112 ? -15.742 1.834 15.133 1 95.94 112 HIS A N 1
ATOM 922 C CA . HIS A 1 112 ? -16.344 1.486 13.844 1 95.94 112 HIS A CA 1
ATOM 923 C C . HIS A 1 112 ? -15.859 0.124 13.359 1 95.94 112 HIS A C 1
ATOM 925 O O . HIS A 1 112 ? -16.547 -0.546 12.594 1 95.94 112 HIS A O 1
ATOM 931 N N . LEU A 1 113 ? -14.695 -0.276 13.789 1 95.56 113 LEU A N 1
ATOM 932 C CA . LEU A 1 113 ? -14.062 -1.486 13.273 1 95.56 113 LEU A CA 1
ATOM 933 C C . LEU A 1 113 ? -14.391 -2.688 14.156 1 95.56 113 LEU A C 1
ATOM 935 O O . LEU A 1 113 ? -14.531 -2.551 15.375 1 95.56 113 LEU A O 1
ATOM 939 N N . THR A 1 114 ? -14.523 -3.828 13.508 1 94.69 114 THR A N 1
ATOM 940 C CA . THR A 1 114 ? -14.625 -5.074 14.266 1 94.69 114 THR A CA 1
ATOM 941 C C . THR A 1 114 ? -13.297 -5.402 14.938 1 94.69 114 THR A C 1
ATOM 943 O O . THR A 1 114 ? -12.266 -4.801 14.625 1 94.69 114 THR A O 1
ATOM 946 N N . ALA A 1 115 ? -13.281 -6.34 15.883 1 95.5 115 ALA A N 1
ATOM 947 C CA . ALA A 1 115 ? -12.062 -6.781 16.562 1 95.5 115 ALA A CA 1
ATOM 948 C C . ALA A 1 115 ? -11.047 -7.312 15.555 1 95.5 115 ALA A C 1
ATOM 950 O O . ALA A 1 115 ? -9.844 -7.043 15.672 1 95.5 115 ALA A O 1
ATOM 951 N N . GLU A 1 116 ? -11.531 -7.98 14.562 1 93.75 116 GLU A N 1
ATOM 952 C CA . GLU A 1 116 ? -10.656 -8.555 13.547 1 93.75 116 GLU A CA 1
ATOM 953 C C . GLU A 1 116 ? -10.016 -7.465 12.688 1 93.75 116 GLU A C 1
ATOM 955 O O . GLU A 1 116 ? -8.828 -7.527 12.383 1 93.75 116 GLU A O 1
ATOM 960 N N . GLN A 1 117 ? -10.82 -6.508 12.328 1 94.56 117 GLN A N 1
ATOM 961 C CA . GLN A 1 117 ? -10.328 -5.391 11.539 1 94.56 117 GLN A CA 1
ATOM 962 C C . GLN A 1 117 ? -9.281 -4.59 12.305 1 94.56 117 GLN A C 1
ATOM 964 O O . GLN A 1 117 ? -8.25 -4.203 11.742 1 94.56 117 GLN A O 1
ATOM 969 N N . LYS A 1 118 ? -9.539 -4.363 13.57 1 96.69 118 LYS A N 1
ATOM 970 C CA . LYS A 1 118 ? -8.594 -3.645 14.422 1 96.69 118 LYS A CA 1
ATOM 971 C C . LYS A 1 118 ? -7.27 -4.398 14.531 1 96.69 118 LYS A C 1
ATOM 973 O O . LYS A 1 118 ? -6.199 -3.803 14.422 1 96.69 118 LYS A O 1
ATOM 978 N N . GLN A 1 119 ? -7.402 -5.629 14.727 1 96.44 119 GLN A N 1
ATOM 979 C CA . GLN A 1 119 ? -6.207 -6.457 14.852 1 96.44 119 GLN A CA 1
ATOM 980 C C . GLN A 1 119 ? -5.395 -6.449 13.555 1 96.44 119 GLN A C 1
ATOM 982 O O . GLN A 1 119 ? -4.168 -6.352 13.586 1 96.44 119 GLN A O 1
ATOM 987 N N . ALA A 1 120 ? -6.086 -6.562 12.461 1 95.31 120 ALA A N 1
ATOM 988 C CA . ALA A 1 120 ? -5.422 -6.551 11.164 1 95.31 120 ALA A CA 1
ATOM 989 C C . ALA A 1 120 ? -4.672 -5.238 10.938 1 95.31 120 ALA A C 1
ATOM 991 O O . ALA A 1 120 ? -3.527 -5.242 10.484 1 95.31 120 ALA A O 1
ATOM 992 N N . LEU A 1 121 ? -5.332 -4.156 11.266 1 97.38 121 LEU A N 1
ATOM 993 C CA . LEU A 1 121 ? -4.699 -2.852 11.117 1 97.38 121 LEU A CA 1
ATOM 994 C C . LEU A 1 121 ? -3.496 -2.719 12.047 1 97.38 121 LEU A C 1
ATOM 996 O O . LEU A 1 121 ? -2.436 -2.248 11.633 1 97.38 121 LEU A O 1
ATOM 1000 N N . THR A 1 122 ? -3.617 -3.137 13.273 1 98.06 122 THR A N 1
ATOM 1001 C CA . THR A 1 122 ? -2.525 -3.096 14.234 1 98.06 122 THR A CA 1
ATOM 1002 C C . THR A 1 122 ? -1.341 -3.928 13.75 1 98.06 122 THR A C 1
ATOM 1004 O O . THR A 1 122 ? -0.192 -3.488 13.828 1 98.06 122 THR A O 1
ATOM 1007 N N . MET A 1 123 ? -1.671 -5.082 13.227 1 97.38 123 MET A N 1
ATOM 1008 C CA . MET A 1 123 ? -0.618 -5.957 12.719 1 97.38 123 MET A CA 1
ATOM 1009 C C . MET A 1 123 ? 0.101 -5.309 11.539 1 97.38 123 MET A C 1
ATOM 1011 O O . MET A 1 123 ? 1.328 -5.375 11.445 1 97.38 123 MET A O 1
ATOM 1015 N N . LEU A 1 124 ? -0.635 -4.711 10.711 1 97.31 124 LEU A N 1
ATOM 1016 C CA . LEU A 1 124 ? -0.047 -4.059 9.547 1 97.31 124 LEU A CA 1
ATOM 1017 C C . LEU A 1 124 ? 0.858 -2.906 9.969 1 97.31 124 LEU A C 1
ATOM 1019 O O . LEU A 1 124 ? 1.952 -2.738 9.422 1 97.31 124 LEU A O 1
ATOM 1023 N N . ILE A 1 125 ? 0.436 -2.121 10.93 1 98.12 125 ILE A N 1
ATOM 1024 C CA . ILE A 1 125 ? 1.235 -1.021 11.453 1 98.12 125 ILE A CA 1
ATOM 1025 C C . ILE A 1 125 ? 2.496 -1.568 12.117 1 98.12 125 ILE A C 1
ATOM 1027 O O . ILE A 1 125 ? 3.588 -1.02 11.938 1 98.12 125 ILE A O 1
ATOM 1031 N N . ASN A 1 126 ? 2.34 -2.635 12.836 1 98.12 126 ASN A N 1
ATOM 1032 C CA . ASN A 1 126 ? 3.492 -3.271 13.461 1 98.12 126 ASN A CA 1
ATOM 1033 C C . ASN A 1 126 ? 4.469 -3.812 12.422 1 98.12 126 ASN A C 1
ATOM 1035 O O . ASN A 1 126 ? 5.684 -3.73 12.602 1 98.12 126 ASN A O 1
ATOM 1039 N N . ASP A 1 127 ? 3.939 -4.41 11.391 1 96.06 127 ASP A N 1
ATOM 1040 C CA . ASP A 1 127 ? 4.797 -4.895 10.312 1 96.06 127 ASP A CA 1
ATOM 1041 C C . ASP A 1 127 ? 5.582 -3.75 9.672 1 96.06 127 ASP A C 1
ATOM 1043 O O . ASP A 1 127 ? 6.746 -3.918 9.305 1 96.06 127 ASP A O 1
ATOM 1047 N N . TYR A 1 128 ? 4.934 -2.617 9.5 1 96.56 128 TYR A N 1
ATOM 1048 C CA . TYR A 1 128 ? 5.672 -1.445 9.047 1 96.56 128 TYR A CA 1
ATOM 1049 C C . TYR A 1 128 ? 6.773 -1.082 10.031 1 96.56 128 TYR A C 1
ATOM 1051 O O . TYR A 1 128 ? 7.926 -0.871 9.641 1 96.56 128 TYR A O 1
ATOM 1059 N N . ARG A 1 129 ? 6.449 -1.019 11.289 1 97.44 129 ARG A N 1
ATOM 1060 C CA . ARG A 1 129 ? 7.402 -0.674 12.336 1 97.44 129 ARG A CA 1
ATOM 1061 C C . ARG A 1 129 ? 8.641 -1.559 12.258 1 97.44 129 ARG A C 1
ATOM 1063 O O . ARG A 1 129 ? 9.766 -1.076 12.414 1 97.44 129 ARG A O 1
ATOM 1070 N N . LEU A 1 130 ? 8.406 -2.797 11.922 1 96.5 130 LEU A N 1
ATOM 1071 C CA . LEU A 1 130 ? 9.477 -3.787 11.93 1 96.5 130 LEU A CA 1
ATOM 1072 C C . LEU A 1 130 ? 10.156 -3.855 10.562 1 96.5 130 LEU A C 1
ATOM 1074 O O . LEU A 1 130 ? 11.07 -4.656 10.359 1 96.5 130 LEU A O 1
ATOM 1078 N N . GLY A 1 131 ? 9.719 -3.15 9.648 1 93.44 131 GLY A N 1
ATOM 1079 C CA . GLY A 1 131 ? 10.367 -3.068 8.352 1 93.44 131 GLY A CA 1
ATOM 1080 C C . GLY A 1 131 ? 9.898 -4.141 7.383 1 93.44 131 GLY A C 1
ATOM 1081 O O . GLY A 1 131 ? 10.5 -4.328 6.32 1 93.44 131 GLY A O 1
ATOM 1082 N N . ARG A 1 132 ? 8.805 -4.793 7.734 1 91.5 132 ARG A N 1
ATOM 1083 C CA . ARG A 1 132 ? 8.32 -5.887 6.898 1 91.5 132 ARG A CA 1
ATOM 1084 C C . ARG A 1 132 ? 7.359 -5.371 5.828 1 91.5 132 ARG A C 1
ATOM 1086 O O . ARG A 1 132 ? 7.105 -6.055 4.836 1 91.5 132 ARG A O 1
ATOM 1093 N N . GLU A 1 133 ? 6.77 -4.254 6.117 1 92.69 133 GLU A N 1
ATOM 1094 C CA . GLU A 1 133 ? 5.879 -3.578 5.18 1 92.69 133 GLU A CA 1
ATOM 1095 C C . GLU A 1 133 ? 6.27 -2.115 5 1 92.69 133 GLU A C 1
ATOM 1097 O O . GLU A 1 133 ? 6.832 -1.502 5.91 1 92.69 133 GLU A O 1
ATOM 1102 N N . PRO A 1 134 ? 6.012 -1.641 3.789 1 93.5 134 PRO A N 1
ATOM 1103 C CA . PRO A 1 134 ? 6.254 -0.207 3.607 1 93.5 134 PRO A CA 1
ATOM 1104 C C . PRO A 1 134 ? 5.176 0.66 4.254 1 93.5 134 PRO A C 1
ATOM 1106 O O . PRO A 1 134 ? 4.07 0.182 4.523 1 93.5 134 PRO A O 1
ATOM 1109 N N . LEU A 1 135 ? 5.453 1.913 4.434 1 95.62 135 LEU A N 1
ATOM 1110 C CA . LEU A 1 135 ? 4.535 2.875 5.043 1 95.62 135 LEU A CA 1
ATOM 1111 C C . LEU A 1 135 ? 3.225 2.938 4.266 1 95.62 135 LEU A C 1
ATOM 1113 O O . LEU A 1 135 ? 2.156 3.109 4.859 1 95.62 135 LEU A O 1
ATOM 1117 N N . LEU A 1 136 ? 3.332 2.768 3.043 1 94.44 136 LEU A N 1
ATOM 1118 C CA . LEU A 1 136 ? 2.176 2.9 2.164 1 94.44 136 LEU A CA 1
ATOM 1119 C C . LEU A 1 136 ? 1.098 1.884 2.527 1 94.44 136 LEU A C 1
ATOM 1121 O O . LEU A 1 136 ? -0.096 2.172 2.414 1 94.44 136 LEU A O 1
ATOM 1125 N N . ALA A 1 137 ? 1.434 0.764 3.023 1 95.5 137 ALA A N 1
ATOM 1126 C CA . ALA A 1 137 ? 0.476 -0.307 3.289 1 95.5 137 ALA A CA 1
ATOM 1127 C C . ALA A 1 137 ? -0.514 0.1 4.379 1 95.5 137 ALA A C 1
ATOM 1129 O O . ALA A 1 137 ? -1.719 0.183 4.129 1 95.5 137 ALA A O 1
ATOM 1130 N N . PRO A 1 138 ? -0.056 0.44 5.523 1 97.44 138 PRO A N 1
ATOM 1131 C CA . PRO A 1 138 ? -1.028 0.868 6.531 1 97.44 138 PRO A CA 1
ATOM 1132 C C . PRO A 1 138 ? -1.714 2.184 6.168 1 97.44 138 PRO A C 1
ATOM 1134 O O . PRO A 1 138 ? -2.873 2.398 6.527 1 97.44 138 PRO A O 1
ATOM 1137 N N . VAL A 1 139 ? -1.052 3.053 5.465 1 96.94 139 VAL A N 1
ATOM 1138 C CA . VAL A 1 139 ? -1.655 4.316 5.055 1 96.94 139 VAL A CA 1
ATOM 1139 C C . VAL A 1 139 ? -2.834 4.047 4.121 1 96.94 139 VAL A C 1
ATOM 1141 O O . VAL A 1 139 ? -3.891 4.668 4.25 1 96.94 139 VAL A O 1
ATOM 1144 N N . THR A 1 140 ? -2.664 3.092 3.234 1 95.12 140 THR A N 1
ATOM 1145 C CA . THR A 1 140 ? -3.715 2.719 2.293 1 95.12 140 THR A CA 1
ATOM 1146 C C . THR A 1 140 ? -4.938 2.18 3.031 1 95.12 140 THR A C 1
ATOM 1148 O O . THR A 1 140 ? -6.07 2.564 2.732 1 95.12 140 THR A O 1
ATOM 1151 N N . LEU A 1 141 ? -4.668 1.338 3.941 1 96.94 141 LEU A N 1
ATOM 1152 C CA . LEU A 1 141 ? -5.773 0.756 4.691 1 96.94 141 LEU A CA 1
ATOM 1153 C C . LEU A 1 141 ? -6.5 1.823 5.504 1 96.94 141 LEU A C 1
ATOM 1155 O O . LEU A 1 141 ? -7.73 1.835 5.562 1 96.94 141 LEU A O 1
ATOM 1159 N N . LEU A 1 142 ? -5.801 2.709 6.105 1 97.56 142 LEU A N 1
ATOM 1160 C CA . LEU A 1 142 ? -6.406 3.795 6.863 1 97.56 142 LEU A CA 1
ATOM 1161 C C . LEU A 1 142 ? -7.23 4.703 5.953 1 97.56 142 LEU A C 1
ATOM 1163 O O . LEU A 1 142 ? -8.336 5.117 6.316 1 97.56 142 LEU A O 1
ATOM 1167 N N . LYS A 1 143 ? -6.676 5.012 4.785 1 95.75 143 LYS A N 1
ATOM 1168 C CA . LYS A 1 143 ? -7.43 5.816 3.826 1 95.75 143 LYS A CA 1
ATOM 1169 C C . LYS A 1 143 ? -8.727 5.125 3.428 1 95.75 143 LYS A C 1
ATOM 1171 O O . LYS A 1 143 ? -9.75 5.785 3.221 1 95.75 143 LYS A O 1
ATOM 1176 N N . HIS A 1 144 ? -8.633 3.861 3.309 1 94.62 144 HIS A N 1
ATOM 1177 C CA . HIS A 1 144 ? -9.836 3.092 3.021 1 94.62 144 HIS A CA 1
ATOM 1178 C C . HIS A 1 144 ? -10.875 3.262 4.129 1 94.62 144 HIS A C 1
ATOM 1180 O O . HIS A 1 144 ? -12.047 3.523 3.85 1 94.62 144 HIS A O 1
ATOM 1186 N N . TYR A 1 145 ? -10.469 3.127 5.336 1 96.31 145 TYR A N 1
ATOM 1187 C CA . TYR A 1 145 ? -11.383 3.295 6.461 1 96.31 145 TYR A CA 1
ATOM 1188 C C . TYR A 1 145 ? -11.914 4.723 6.523 1 96.31 145 TYR A C 1
ATOM 1190 O O . TYR A 1 145 ? -13.078 4.941 6.879 1 96.31 145 TYR A O 1
ATOM 1198 N N . MET A 1 146 ? -11.109 5.688 6.176 1 96.25 146 MET A N 1
ATOM 1199 C CA . MET A 1 146 ? -11.555 7.082 6.141 1 96.25 146 MET A CA 1
ATOM 1200 C C . MET A 1 146 ? -12.68 7.27 5.137 1 96.25 146 MET A C 1
ATOM 1202 O O . MET A 1 146 ? -13.562 8.109 5.336 1 96.25 146 MET A O 1
ATOM 1206 N N . THR A 1 147 ? -12.609 6.539 4.07 1 93.06 147 THR A N 1
ATOM 1207 C CA . THR A 1 147 ? -13.664 6.594 3.061 1 93.06 147 THR A CA 1
ATOM 1208 C C . THR A 1 147 ? -14.953 5.973 3.59 1 93.06 147 THR A C 1
ATOM 1210 O O . THR A 1 147 ? -16.047 6.496 3.354 1 93.06 147 THR A O 1
ATOM 1213 N N . GLU A 1 148 ? -14.844 4.922 4.309 1 93.19 148 GLU A N 1
ATOM 1214 C CA . GLU A 1 148 ? -16 4.215 4.855 1 93.19 148 GLU A CA 1
ATOM 1215 C C . GLU A 1 148 ? -16.594 4.961 6.051 1 93.19 148 GLU A C 1
ATOM 1217 O O . GLU A 1 148 ? -17.812 4.969 6.238 1 93.19 148 GLU A O 1
ATOM 1222 N N . PHE A 1 149 ? -15.695 5.48 6.82 1 96.06 149 PHE A N 1
ATOM 1223 C CA . PHE A 1 149 ? -16.062 6.211 8.023 1 96.06 149 PHE A CA 1
ATOM 1224 C C . PHE A 1 149 ? -15.438 7.602 8.031 1 96.06 149 PHE A C 1
ATOM 1226 O O . PHE A 1 149 ? -14.469 7.844 8.758 1 96.06 149 PHE A O 1
ATOM 1233 N N . PRO A 1 150 ? -16.078 8.492 7.348 1 94.31 150 PRO A N 1
ATOM 1234 C CA . PRO A 1 150 ? -15.461 9.812 7.164 1 94.31 150 PRO A CA 1
ATOM 1235 C C . PRO A 1 150 ? -15.289 10.57 8.477 1 94.31 150 PRO A C 1
ATOM 1237 O O . PRO A 1 150 ? -16.156 10.492 9.352 1 94.31 150 PRO A O 1
ATOM 1240 N N . ASP A 1 151 ? -14.188 11.195 8.625 1 95.44 151 ASP A N 1
ATOM 1241 C CA . ASP A 1 151 ? -13.82 12.109 9.711 1 95.44 151 ASP A CA 1
ATOM 1242 C C . ASP A 1 151 ? -13.25 13.414 9.156 1 95.44 151 ASP A C 1
ATOM 1244 O O . ASP A 1 151 ? -12.258 13.406 8.43 1 95.44 151 ASP A O 1
ATOM 1248 N N . ALA A 1 152 ? -13.883 14.531 9.523 1 95.31 152 ALA A N 1
ATOM 1249 C CA . ALA A 1 152 ? -13.531 15.828 8.945 1 95.31 152 ALA A CA 1
ATOM 1250 C C . ALA A 1 152 ? -12.086 16.203 9.258 1 95.31 152 ALA A C 1
ATOM 1252 O O . ALA A 1 152 ? -11.383 16.734 8.406 1 95.31 152 ALA A O 1
ATOM 1253 N N . TYR A 1 153 ? -11.695 15.93 10.469 1 96.44 153 TYR A N 1
ATOM 1254 C CA . TYR A 1 153 ? -10.336 16.25 10.898 1 96.44 153 TYR A CA 1
ATOM 1255 C C . TYR A 1 153 ? -9.312 15.453 10.102 1 96.44 153 TYR A C 1
ATOM 1257 O O . TYR A 1 153 ? -8.359 16.016 9.562 1 96.44 153 TYR A O 1
ATOM 1265 N N . LEU A 1 154 ? -9.484 14.164 9.914 1 97.44 154 LEU A N 1
ATOM 1266 C CA . LEU A 1 154 ? -8.555 13.297 9.195 1 97.44 154 LEU A CA 1
ATOM 1267 C C . LEU A 1 154 ? -8.562 13.602 7.703 1 97.44 154 LEU A C 1
ATOM 1269 O O . LEU A 1 154 ? -7.527 13.523 7.039 1 97.44 154 LEU A O 1
ATOM 1273 N N . ALA A 1 155 ? -9.672 13.969 7.188 1 95.25 155 ALA A N 1
ATOM 1274 C CA . ALA A 1 155 ? -9.836 14.227 5.758 1 95.25 155 ALA A CA 1
ATOM 1275 C C . ALA A 1 155 ? -9.016 15.438 5.32 1 95.25 155 ALA A C 1
ATOM 1277 O O . ALA A 1 155 ? -8.656 15.555 4.145 1 95.25 155 ALA A O 1
ATOM 1278 N N . GLU A 1 156 ? -8.664 16.234 6.234 1 96.12 156 GLU A N 1
ATOM 1279 C CA . GLU A 1 156 ? -7.949 17.469 5.895 1 96.12 156 GLU A CA 1
ATOM 1280 C C . GLU A 1 156 ? -6.449 17.312 6.113 1 96.12 156 GLU A C 1
ATOM 1282 O O . GLU A 1 156 ? -5.664 18.172 5.707 1 96.12 156 GLU A O 1
ATOM 1287 N N . GLN A 1 157 ? -6.086 16.234 6.676 1 97.81 157 GLN A N 1
ATOM 1288 C CA . GLN A 1 157 ? -4.676 16.047 7.008 1 97.81 157 GLN A CA 1
ATOM 1289 C C . GLN A 1 157 ? -3.838 15.836 5.746 1 97.81 157 GLN A C 1
ATOM 1291 O O . GLN A 1 157 ? -4.082 14.906 4.98 1 97.81 157 GLN A O 1
ATOM 1296 N N . ARG A 1 158 ? -2.752 16.625 5.59 1 96.56 158 ARG A N 1
ATOM 1297 C CA . ARG A 1 158 ? -1.832 16.469 4.469 1 96.56 158 ARG A CA 1
ATOM 1298 C C . ARG A 1 158 ? -1.145 15.109 4.512 1 96.56 158 ARG A C 1
ATOM 1300 O O . ARG A 1 158 ? -0.739 14.586 3.473 1 96.56 158 ARG A O 1
ATOM 1307 N N . TYR A 1 159 ? -1.05 14.523 5.668 1 97.31 159 TYR A N 1
ATOM 1308 C CA . TYR A 1 159 ? -0.478 13.195 5.844 1 97.31 159 TYR A CA 1
ATOM 1309 C C . TYR A 1 159 ? -1.156 12.18 4.93 1 97.31 159 TYR A C 1
ATOM 1311 O O . TYR A 1 159 ? -0.509 11.258 4.426 1 97.31 159 TYR A O 1
ATOM 1319 N N . PHE A 1 160 ? -2.445 12.414 4.66 1 95.88 160 PHE A N 1
ATOM 1320 C CA . PHE A 1 160 ? -3.211 11.469 3.855 1 95.88 160 PHE A CA 1
ATOM 1321 C C . PHE A 1 160 ? -3.484 12.039 2.467 1 95.88 160 PHE A C 1
ATOM 1323 O O . PHE A 1 160 ? -3.43 11.312 1.473 1 95.88 160 PHE A O 1
ATOM 1330 N N . THR A 1 161 ? -3.709 13.281 2.361 1 92.56 161 THR A N 1
ATOM 1331 C CA . THR A 1 161 ? -4.156 13.859 1.103 1 92.56 161 THR A CA 1
ATOM 1332 C C . THR A 1 161 ? -2.973 14.148 0.185 1 92.56 161 THR A C 1
ATOM 1334 O O . THR A 1 161 ? -3.135 14.258 -1.032 1 92.56 161 THR A O 1
ATOM 1337 N N . GLY A 1 162 ? -1.854 14.266 0.804 1 91.06 162 GLY A N 1
ATOM 1338 C CA . GLY A 1 162 ? -0.754 14.812 0.024 1 91.06 162 GLY A CA 1
ATOM 1339 C C . GLY A 1 162 ? -0.938 16.266 -0.333 1 91.06 162 GLY A C 1
ATOM 1340 O O . GLY A 1 162 ? -1.626 17 0.378 1 91.06 162 GLY A O 1
ATOM 1341 N N . TRP A 1 163 ? -0.128 16.641 -1.339 1 88.75 163 TRP A N 1
ATOM 1342 C CA . TRP A 1 163 ? -0.171 18.047 -1.716 1 88.75 163 TRP A CA 1
ATOM 1343 C C . TRP A 1 163 ? -0.807 18.234 -3.09 1 88.75 163 TRP A C 1
ATOM 1345 O O . TRP A 1 163 ? -0.594 17.406 -3.99 1 88.75 163 TRP A O 1
ATOM 1355 N N . PRO A 1 164 ? -1.622 19.25 -3.186 1 80.38 164 PRO A N 1
ATOM 1356 C CA . PRO A 1 164 ? -2.221 19.531 -4.496 1 80.38 164 PRO A CA 1
ATOM 1357 C C . PRO A 1 164 ? -1.178 19.812 -5.574 1 80.38 164 PRO A C 1
ATOM 1359 O O . PRO A 1 164 ? -0.074 20.266 -5.266 1 80.38 164 PRO A O 1
ATOM 1362 N N . GLU A 1 165 ? -1.586 19.422 -6.762 1 76.19 165 GLU A N 1
ATOM 1363 C CA . GLU A 1 165 ? -0.709 19.641 -7.906 1 76.19 165 GLU A CA 1
ATOM 1364 C C . GLU A 1 165 ? -0.345 21.109 -8.047 1 76.19 165 GLU A C 1
ATOM 1366 O O . GLU A 1 165 ? 0.728 21.453 -8.555 1 76.19 165 GLU A O 1
ATOM 1371 N N . THR A 1 166 ? -1.168 21.922 -7.598 1 70 166 THR A N 1
ATOM 1372 C CA . THR A 1 166 ? -0.958 23.359 -7.723 1 70 166 THR A CA 1
ATOM 1373 C C . THR A 1 166 ? 0.265 23.797 -6.922 1 70 166 THR A C 1
ATOM 1375 O O . THR A 1 166 ? 0.842 24.859 -7.191 1 70 166 THR A O 1
ATOM 1378 N N . LEU A 1 167 ? 0.594 23.047 -5.969 1 73.12 167 LEU A N 1
ATOM 1379 C CA . LEU A 1 167 ? 1.759 23.406 -5.16 1 73.12 167 LEU A CA 1
ATOM 1380 C C . LEU A 1 167 ? 3.051 23.031 -5.879 1 73.12 167 LEU A C 1
ATOM 1382 O O . LEU A 1 167 ? 4.129 23.5 -5.512 1 73.12 167 LEU A O 1
ATOM 1386 N N . ASN A 1 168 ? 2.871 22.141 -6.891 1 59.59 168 ASN A N 1
ATOM 1387 C CA . ASN A 1 168 ? 4.035 21.734 -7.668 1 59.59 168 ASN A CA 1
ATOM 1388 C C . ASN A 1 168 ? 4.41 22.781 -8.711 1 59.59 168 ASN A C 1
ATOM 1390 O O . ASN A 1 168 ? 5.43 22.656 -9.391 1 59.59 168 ASN A O 1
ATOM 1394 N N . GLU A 1 169 ? 3.574 23.703 -9 1 56.25 169 GLU A N 1
ATOM 1395 C CA . GLU A 1 169 ? 3.85 24.766 -9.953 1 56.25 169 GLU A CA 1
ATOM 1396 C C . GLU A 1 169 ? 4.523 25.969 -9.273 1 56.25 169 GLU A C 1
ATOM 1398 O O . GLU A 1 169 ? 4.293 26.219 -8.094 1 56.25 169 GLU A O 1
ATOM 1403 N N . MET B 1 1 ? 22.453 14.016 -13.867 1 20.91 1 MET B N 1
ATOM 1404 C CA . MET B 1 1 ? 22.578 13.016 -12.812 1 20.91 1 MET B CA 1
ATOM 1405 C C . MET B 1 1 ? 21.203 12.609 -12.281 1 20.91 1 MET B C 1
ATOM 1407 O O . MET B 1 1 ? 20.562 13.383 -11.562 1 20.91 1 MET B O 1
ATOM 1411 N N . ARG B 1 2 ? 20.5 12 -13.117 1 25.09 2 ARG B N 1
ATOM 1412 C CA . ARG B 1 2 ? 19.078 11.688 -13.109 1 25.09 2 ARG B CA 1
ATOM 1413 C C . ARG B 1 2 ? 18.703 10.852 -11.891 1 25.09 2 ARG B C 1
ATOM 1415 O O . ARG B 1 2 ? 19.078 9.688 -11.789 1 25.09 2 ARG B O 1
ATOM 1422 N N . GLN B 1 3 ? 18.859 11.359 -10.711 1 26.5 3 GLN B N 1
ATOM 1423 C CA . GLN B 1 3 ? 18.609 10.664 -9.453 1 26.5 3 GLN B CA 1
ATOM 1424 C C . GLN B 1 3 ? 17.203 10.062 -9.438 1 26.5 3 GLN B C 1
ATOM 1426 O O . GLN B 1 3 ? 16.219 10.781 -9.586 1 26.5 3 GLN B O 1
ATOM 1431 N N . GLY B 1 4 ? 17.062 8.961 -10.008 1 29.17 4 GLY B N 1
ATOM 1432 C CA . GLY B 1 4 ? 15.875 8.219 -10.414 1 29.17 4 GLY B CA 1
ATOM 1433 C C . GLY B 1 4 ? 14.883 8.016 -9.281 1 29.17 4 GLY B C 1
ATOM 1434 O O . GLY B 1 4 ? 15.281 7.777 -8.141 1 29.17 4 GLY B O 1
ATOM 1435 N N . ALA B 1 5 ? 13.93 8.602 -9.305 1 33.5 5 ALA B N 1
ATOM 1436 C CA . ALA B 1 5 ? 12.742 8.492 -8.453 1 33.5 5 ALA B CA 1
ATOM 1437 C C . ALA B 1 5 ? 12.461 7.031 -8.109 1 33.5 5 ALA B C 1
ATOM 1439 O O . ALA B 1 5 ? 12.258 6.203 -9 1 33.5 5 ALA B O 1
ATOM 1440 N N . VAL B 1 6 ? 13.164 6.438 -7.168 1 33.09 6 VAL B N 1
ATOM 1441 C CA . VAL B 1 6 ? 13.086 5.055 -6.699 1 33.09 6 VAL B CA 1
ATOM 1442 C C . VAL B 1 6 ? 11.625 4.676 -6.449 1 33.09 6 VAL B C 1
ATOM 1444 O O . VAL B 1 6 ? 10.977 5.234 -5.562 1 33.09 6 VAL B O 1
ATOM 1447 N N . MET B 1 7 ? 10.883 4.355 -7.398 1 37.97 7 MET B N 1
ATOM 1448 C CA . MET B 1 7 ? 9.492 3.914 -7.469 1 37.97 7 MET B CA 1
ATOM 1449 C C . MET B 1 7 ? 9.234 2.768 -6.5 1 37.97 7 MET B C 1
ATOM 1451 O O . MET B 1 7 ? 10.141 1.989 -6.195 1 37.97 7 MET B O 1
ATOM 1455 N N . ASN B 1 8 ? 8.539 2.92 -5.379 1 45.38 8 ASN B N 1
ATOM 1456 C CA . ASN B 1 8 ? 7.934 1.953 -4.465 1 45.38 8 ASN B CA 1
ATOM 1457 C C . ASN B 1 8 ? 7.57 0.657 -5.184 1 45.38 8 ASN B C 1
ATOM 1459 O O . ASN B 1 8 ? 6.43 0.485 -5.621 1 45.38 8 ASN B O 1
ATOM 1463 N N . GLU B 1 9 ? 8.562 0.002 -5.688 1 60.53 9 GLU B N 1
ATOM 1464 C CA . GLU B 1 9 ? 8.195 -1.164 -6.488 1 60.53 9 GLU B CA 1
ATOM 1465 C C . GLU B 1 9 ? 8.031 -2.402 -5.609 1 60.53 9 GLU B C 1
ATOM 1467 O O . GLU B 1 9 ? 8.867 -2.682 -4.754 1 60.53 9 GLU B O 1
ATOM 1472 N N . THR B 1 10 ? 6.84 -2.922 -5.5 1 77.31 10 THR B N 1
ATOM 1473 C CA . THR B 1 10 ? 6.598 -4.242 -4.934 1 77.31 10 THR B CA 1
ATOM 1474 C C . THR B 1 10 ? 7.488 -5.289 -5.598 1 77.31 10 THR B C 1
ATOM 1476 O O . THR B 1 10 ? 7.984 -5.078 -6.703 1 77.31 10 THR B O 1
ATOM 1479 N N . TRP B 1 11 ? 7.883 -6.312 -4.855 1 79.62 11 TRP B N 1
ATOM 1480 C CA . TRP B 1 11 ? 8.633 -7.418 -5.445 1 79.62 11 TRP B CA 1
ATOM 1481 C C . TRP B 1 11 ? 7.977 -7.891 -6.738 1 79.62 11 TRP B C 1
ATOM 1483 O O . TRP B 1 11 ? 8.648 -8.406 -7.633 1 79.62 11 TRP B O 1
ATOM 1493 N N . LEU B 1 12 ? 6.703 -7.637 -6.875 1 87.5 12 LEU B N 1
ATOM 1494 C CA . LEU B 1 12 ? 5.922 -8.031 -8.039 1 87.5 12 LEU B CA 1
ATOM 1495 C C . LEU B 1 12 ? 6.391 -7.293 -9.289 1 87.5 12 LEU B C 1
ATOM 1497 O O . LEU B 1 12 ? 6.246 -7.793 -10.406 1 87.5 12 LEU B O 1
ATOM 1501 N N . GLU B 1 13 ? 6.961 -6.199 -9 1 87.88 13 GLU B N 1
ATOM 1502 C CA . GLU B 1 13 ? 7.348 -5.371 -10.141 1 87.88 13 GLU B CA 1
ATOM 1503 C C . GLU B 1 13 ? 8.828 -5.559 -10.484 1 87.88 13 GLU B C 1
ATOM 1505 O O . GLU B 1 13 ? 9.32 -4.988 -11.453 1 87.88 13 GLU B O 1
ATOM 1510 N N . ASP B 1 14 ? 9.477 -6.375 -9.719 1 91.19 14 ASP B N 1
ATOM 1511 C CA . ASP B 1 14 ? 10.836 -6.809 -10.016 1 91.19 14 ASP B CA 1
ATOM 1512 C C . ASP B 1 14 ? 10.836 -8.109 -10.812 1 91.19 14 ASP B C 1
ATOM 1514 O O . ASP B 1 14 ? 10.891 -9.203 -10.242 1 91.19 14 ASP B O 1
ATOM 1518 N N . ASP B 1 15 ? 10.836 -7.984 -12.078 1 94.56 15 ASP B N 1
ATOM 1519 C CA . ASP B 1 15 ? 10.656 -9.117 -12.984 1 94.56 15 ASP B CA 1
ATOM 1520 C C . ASP B 1 15 ? 11.812 -10.102 -12.859 1 94.56 15 ASP B C 1
ATOM 1522 O O . ASP B 1 15 ? 11.617 -11.32 -12.969 1 94.56 15 ASP B O 1
ATOM 1526 N N . ASP B 1 16 ? 13.023 -9.555 -12.656 1 93.5 16 ASP B N 1
ATOM 1527 C CA . ASP B 1 16 ? 14.18 -10.43 -12.516 1 93.5 16 ASP B CA 1
ATOM 1528 C C . ASP B 1 16 ? 14.062 -11.297 -11.258 1 93.5 16 ASP B C 1
ATOM 1530 O O . ASP B 1 16 ? 14.305 -12.508 -11.305 1 93.5 16 ASP B O 1
ATOM 1534 N N . LYS B 1 17 ? 13.664 -10.672 -10.242 1 91.56 17 LYS B N 1
ATOM 1535 C CA . LYS B 1 17 ? 13.477 -11.398 -8.984 1 91.56 17 LYS B CA 1
ATOM 1536 C C . LYS B 1 17 ? 12.344 -12.414 -9.102 1 91.56 17 LYS B C 1
ATOM 1538 O O . LYS B 1 17 ? 12.469 -13.555 -8.648 1 91.56 17 LYS B O 1
ATOM 1543 N N . THR B 1 18 ? 11.266 -12.008 -9.656 1 95.25 18 THR B N 1
ATOM 1544 C CA . THR B 1 18 ? 10.125 -12.891 -9.852 1 95.25 18 THR B CA 1
ATOM 1545 C C . THR B 1 18 ? 10.516 -14.117 -10.672 1 95.25 18 THR B C 1
ATOM 1547 O O . THR B 1 18 ? 10.195 -15.25 -10.297 1 95.25 18 THR B O 1
ATOM 1550 N N . ARG B 1 19 ? 11.25 -13.875 -11.688 1 95.88 19 ARG B N 1
ATOM 1551 C CA . ARG B 1 19 ? 11.711 -14.977 -12.531 1 95.88 19 ARG B CA 1
ATOM 1552 C C . ARG B 1 19 ? 12.602 -15.93 -11.75 1 95.88 19 ARG B C 1
ATOM 1554 O O . ARG B 1 19 ? 12.398 -17.141 -11.781 1 95.88 19 ARG B O 1
ATOM 1561 N N . MET B 1 20 ? 13.516 -15.336 -11.07 1 95.44 20 MET B N 1
ATOM 1562 C CA . MET B 1 20 ? 14.484 -16.125 -10.312 1 95.44 20 MET B CA 1
ATOM 1563 C C . MET B 1 20 ? 13.781 -17 -9.281 1 95.44 20 MET B C 1
ATOM 1565 O O . MET B 1 20 ? 13.992 -18.203 -9.234 1 95.44 20 MET B O 1
ATOM 1569 N N . TYR B 1 21 ? 12.906 -16.438 -8.516 1 95.12 21 TYR B N 1
ATOM 1570 C CA . TYR B 1 21 ? 12.266 -17.156 -7.422 1 95.12 21 TYR B CA 1
ATOM 1571 C C . TYR B 1 21 ? 11.25 -18.156 -7.953 1 95.12 21 TYR B C 1
ATOM 1573 O O . TYR B 1 21 ? 11.078 -19.234 -7.387 1 95.12 21 TYR B O 1
ATOM 1581 N N . THR B 1 22 ? 10.547 -17.797 -8.961 1 97.12 22 THR B N 1
ATOM 1582 C CA . THR B 1 22 ? 9.594 -18.719 -9.578 1 97.12 22 THR B CA 1
ATOM 1583 C C . THR B 1 22 ? 10.297 -19.984 -10.062 1 97.12 22 THR B C 1
ATOM 1585 O O . THR B 1 22 ? 9.883 -21.094 -9.734 1 97.12 22 THR B O 1
ATOM 1588 N N . LEU B 1 23 ? 11.398 -19.781 -10.766 1 97.19 23 LEU B N 1
ATOM 1589 C CA . LEU B 1 23 ? 12.102 -20.922 -11.344 1 97.19 23 LEU B CA 1
ATOM 1590 C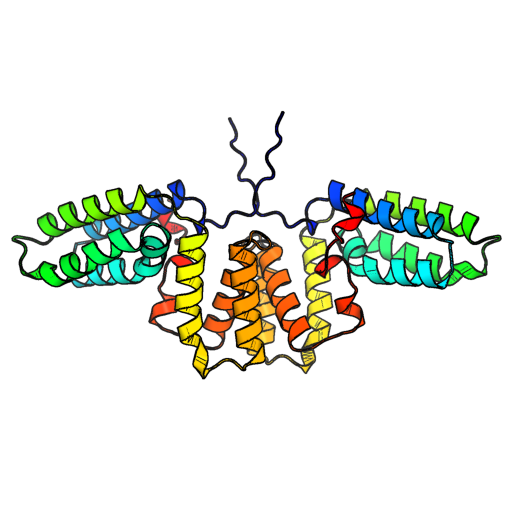 C . LEU B 1 23 ? 12.812 -21.734 -10.266 1 97.19 23 LEU B C 1
ATOM 1592 O O . LEU B 1 23 ? 12.898 -22.953 -10.352 1 97.19 23 LEU B O 1
ATOM 1596 N N . ARG B 1 24 ? 13.258 -21.031 -9.297 1 96.12 24 ARG B N 1
ATOM 1597 C CA . ARG B 1 24 ? 13.883 -21.734 -8.18 1 96.12 24 ARG B CA 1
ATOM 1598 C C . ARG B 1 24 ? 12.883 -22.641 -7.473 1 96.12 24 ARG B C 1
ATOM 1600 O O . ARG B 1 24 ? 13.195 -23.781 -7.152 1 96.12 24 ARG B O 1
ATOM 1607 N N . GLU B 1 25 ? 11.75 -22.141 -7.191 1 96.69 25 GLU B N 1
ATOM 1608 C CA . GLU B 1 25 ? 10.734 -22.969 -6.535 1 96.69 25 GLU B CA 1
ATOM 1609 C C . GLU B 1 25 ? 10.336 -24.156 -7.406 1 96.69 25 GLU B C 1
ATOM 1611 O O . GLU B 1 25 ? 10.109 -25.25 -6.902 1 96.69 25 GLU B O 1
ATOM 1616 N N . LEU B 1 26 ? 10.258 -23.922 -8.688 1 97.5 26 LEU B N 1
ATOM 1617 C CA . LEU B 1 26 ? 9.969 -25.031 -9.602 1 97.5 26 LEU B CA 1
ATOM 1618 C C . LEU B 1 26 ? 11.07 -26.078 -9.539 1 97.5 26 LEU B C 1
ATOM 1620 O O . LEU B 1 26 ? 10.789 -27.281 -9.438 1 97.5 26 LEU B O 1
ATOM 1624 N N . ASP B 1 27 ? 12.289 -25.656 -9.594 1 96.69 27 ASP B N 1
ATOM 1625 C CA . ASP B 1 27 ? 13.43 -26.562 -9.562 1 96.69 27 ASP B CA 1
ATOM 1626 C C . ASP B 1 27 ? 13.469 -27.359 -8.266 1 96.69 27 ASP B C 1
ATOM 1628 O O . ASP B 1 27 ? 13.883 -28.516 -8.25 1 96.69 27 ASP B O 1
ATOM 1632 N N . ASN B 1 28 ? 13.023 -26.75 -7.238 1 95.69 28 ASN B N 1
ATOM 1633 C CA . ASN B 1 28 ? 12.961 -27.422 -5.949 1 95.69 28 ASN B CA 1
ATOM 1634 C C . ASN B 1 28 ? 11.984 -28.594 -5.977 1 95.69 28 ASN B C 1
ATOM 1636 O O . ASN B 1 28 ? 12.203 -29.609 -5.301 1 95.69 28 ASN B O 1
ATOM 1640 N N . LEU B 1 29 ? 10.93 -28.516 -6.734 1 95.38 29 LEU B N 1
ATOM 1641 C CA . LEU B 1 29 ? 9.984 -29.625 -6.871 1 95.38 29 LEU B CA 1
ATOM 1642 C C . LEU B 1 29 ? 10.664 -30.859 -7.438 1 95.38 29 LEU B C 1
ATOM 1644 O O . LEU B 1 29 ? 10.375 -31.984 -7.02 1 95.38 29 LEU B O 1
ATOM 1648 N N . ARG B 1 30 ? 11.492 -30.625 -8.359 1 95 30 ARG B N 1
ATOM 1649 C CA . ARG B 1 30 ? 12.219 -31.734 -8.945 1 95 30 ARG B CA 1
ATOM 1650 C C . ARG B 1 30 ? 13.211 -32.344 -7.949 1 95 30 ARG B C 1
ATOM 1652 O O . ARG B 1 30 ? 13.281 -33.562 -7.801 1 95 30 ARG B O 1
ATOM 1659 N N . ARG B 1 31 ? 13.875 -31.5 -7.25 1 94.75 31 ARG B N 1
ATOM 1660 C CA . ARG B 1 31 ? 14.883 -31.938 -6.293 1 94.75 31 ARG B CA 1
ATOM 1661 C C . ARG B 1 31 ? 14.25 -32.75 -5.156 1 94.75 31 ARG B C 1
ATOM 1663 O O . ARG B 1 31 ? 14.844 -33.688 -4.656 1 94.75 31 ARG B O 1
ATOM 1670 N N . GLU B 1 32 ? 13.078 -32.406 -4.77 1 93.56 32 GLU B N 1
ATOM 1671 C CA . GLU B 1 32 ? 12.422 -33 -3.609 1 93.56 32 GLU B CA 1
ATOM 1672 C C . GLU B 1 32 ? 11.578 -34.219 -4.016 1 93.56 32 GLU B C 1
ATOM 1674 O O . GLU B 1 32 ? 11.078 -34.938 -3.156 1 93.56 32 GLU B O 1
ATOM 1679 N N . GLY B 1 33 ? 11.492 -34.562 -5.316 1 93.81 33 GLY B N 1
ATOM 1680 C CA . GLY B 1 33 ? 10.672 -35.625 -5.824 1 93.81 33 GLY B CA 1
ATOM 1681 C C . GLY B 1 33 ? 9.445 -35.156 -6.586 1 93.81 33 GLY B C 1
ATOM 1682 O O . GLY B 1 33 ? 8.414 -34.844 -5.984 1 93.81 33 GLY B O 1
ATOM 1683 N N . LEU B 1 34 ? 9.523 -35.219 -7.824 1 95.25 34 LEU B N 1
ATOM 1684 C CA . LEU B 1 34 ? 8.508 -34.719 -8.742 1 95.25 34 LEU B CA 1
ATOM 1685 C C . LEU B 1 34 ? 7.234 -35.562 -8.656 1 95.25 34 LEU B C 1
ATOM 1687 O O . LEU B 1 34 ? 7.293 -36.781 -8.672 1 95.25 34 LEU B O 1
ATOM 1691 N N . THR B 1 35 ? 6.133 -34.906 -8.422 1 96.75 35 THR B N 1
ATOM 1692 C CA . THR B 1 35 ? 4.828 -35.531 -8.484 1 96.75 35 THR B CA 1
ATOM 1693 C C . THR B 1 35 ? 3.865 -34.719 -9.352 1 96.75 35 THR B C 1
ATOM 1695 O O . THR B 1 35 ? 4.043 -33.531 -9.531 1 96.75 35 THR B O 1
ATOM 1698 N N . ARG B 1 36 ? 2.871 -35.406 -9.875 1 96.25 36 ARG B N 1
ATOM 1699 C CA . ARG B 1 36 ? 1.845 -34.719 -10.656 1 96.25 36 ARG B CA 1
ATOM 1700 C C . ARG B 1 36 ? 1.14 -33.656 -9.828 1 96.25 36 ARG B C 1
ATOM 1702 O O . ARG B 1 36 ? 0.948 -32.531 -10.289 1 96.25 36 ARG B O 1
ATOM 1709 N N . GLY B 1 37 ? 0.821 -34.031 -8.648 1 96.38 37 GLY B N 1
ATOM 1710 C CA . GLY B 1 37 ? 0.164 -33.094 -7.742 1 96.38 37 GLY B CA 1
ATOM 1711 C C . GLY B 1 37 ? 1.002 -31.891 -7.43 1 96.38 37 GLY B C 1
ATOM 1712 O O . GLY B 1 37 ? 0.486 -30.766 -7.395 1 96.38 37 GLY B O 1
ATOM 1713 N N . GLY B 1 38 ? 2.271 -32.094 -7.23 1 96.94 38 GLY B N 1
ATOM 1714 C CA . GLY B 1 38 ? 3.17 -30.984 -6.953 1 96.94 38 GLY B CA 1
ATOM 1715 C C . GLY B 1 38 ? 3.246 -29.969 -8.094 1 96.94 38 GLY B C 1
ATOM 1716 O O . GLY B 1 38 ? 3.301 -28.766 -7.855 1 96.94 38 GLY B O 1
ATOM 1717 N N . LEU B 1 39 ? 3.262 -30.484 -9.281 1 97.38 39 LEU B N 1
ATOM 1718 C CA . LEU B 1 39 ? 3.326 -29.625 -10.461 1 97.38 39 LEU B CA 1
ATOM 1719 C C . LEU B 1 39 ? 2.025 -28.844 -10.641 1 97.38 39 LEU B C 1
ATOM 1721 O O . LEU B 1 39 ? 2.045 -27.656 -10.961 1 97.38 39 LEU B O 1
ATOM 1725 N N . ILE B 1 40 ? 0.943 -29.547 -10.438 1 96.88 40 ILE B N 1
ATOM 1726 C CA . ILE B 1 40 ? -0.362 -28.906 -10.562 1 96.88 40 ILE B CA 1
ATOM 1727 C C . ILE B 1 40 ? -0.506 -27.828 -9.5 1 96.88 40 ILE B C 1
ATOM 1729 O O . ILE B 1 40 ? -0.962 -26.719 -9.789 1 96.88 40 ILE B O 1
ATOM 1733 N N . ASP B 1 41 ? -0.105 -28.094 -8.297 1 97.19 41 ASP B N 1
ATOM 1734 C CA . ASP B 1 41 ? -0.16 -27.125 -7.211 1 97.19 41 ASP B CA 1
ATOM 1735 C C . ASP B 1 41 ? 0.691 -25.891 -7.527 1 97.19 41 ASP B C 1
ATOM 1737 O O . ASP B 1 41 ? 0.272 -24.766 -7.277 1 97.19 41 ASP B O 1
ATOM 1741 N N . PHE B 1 42 ? 1.879 -26.188 -8.031 1 97.75 42 PHE B N 1
ATOM 1742 C CA . PHE B 1 42 ? 2.77 -25.094 -8.422 1 97.75 42 PHE B CA 1
ATOM 1743 C C . PHE B 1 42 ? 2.117 -24.219 -9.477 1 97.75 42 PHE B C 1
ATOM 1745 O O . PHE B 1 42 ? 2.102 -22.984 -9.352 1 97.75 42 PHE B O 1
ATOM 1752 N N . HIS B 1 43 ? 1.601 -24.812 -10.492 1 97.69 43 HIS B N 1
ATOM 1753 C CA . HIS B 1 43 ? 0.971 -24.078 -11.586 1 97.69 43 HIS B CA 1
ATOM 1754 C C . HIS B 1 43 ? -0.187 -23.234 -11.078 1 97.69 43 HIS B C 1
ATOM 1756 O O . HIS B 1 43 ? -0.344 -22.078 -11.492 1 97.69 43 HIS B O 1
ATOM 1762 N N . SER B 1 44 ? -0.936 -23.781 -10.195 1 97.12 44 SER B N 1
ATOM 1763 C CA . SER B 1 44 ? -2.078 -23.078 -9.625 1 97.12 44 SER B CA 1
ATOM 1764 C C . SER B 1 44 ? -1.63 -21.875 -8.797 1 97.12 44 SER B C 1
ATOM 1766 O O . SER B 1 44 ? -2.176 -20.781 -8.938 1 97.12 44 SER B O 1
ATOM 1768 N N . ARG B 1 45 ? -0.592 -22.016 -7.98 1 97.31 45 ARG B N 1
ATOM 1769 C CA . ARG B 1 45 ? -0.104 -20.984 -7.062 1 97.31 45 ARG B CA 1
ATOM 1770 C C . ARG B 1 45 ? 0.507 -19.812 -7.824 1 97.31 45 ARG B C 1
ATOM 1772 O O . ARG B 1 45 ? 0.542 -18.703 -7.316 1 97.31 45 ARG B O 1
ATOM 1779 N N . TYR B 1 46 ? 0.922 -20.047 -9.031 1 97.88 46 TYR B N 1
ATOM 1780 C CA . TYR B 1 46 ? 1.643 -19.016 -9.773 1 97.88 46 TYR B CA 1
ATOM 1781 C C . TYR B 1 46 ? 0.768 -18.422 -10.859 1 97.88 46 TYR B C 1
ATOM 1783 O O . TYR B 1 46 ? 1.22 -17.562 -11.625 1 97.88 46 TYR B O 1
ATOM 1791 N N . LYS B 1 47 ? -0.469 -18.828 -10.922 1 98.06 47 LYS B N 1
ATOM 1792 C CA . LYS B 1 47 ? -1.357 -18.406 -12 1 98.06 47 LYS B CA 1
ATOM 1793 C C . LYS B 1 47 ? -1.371 -16.891 -12.133 1 98.06 47 LYS B C 1
ATOM 1795 O O . LYS B 1 47 ? -1.166 -16.344 -13.227 1 98.06 47 LYS B O 1
ATOM 1800 N N . LEU B 1 48 ? -1.566 -16.203 -11.062 1 98.38 48 LEU B N 1
ATOM 1801 C CA . LEU B 1 48 ? -1.739 -14.75 -11.117 1 98.38 48 LEU B CA 1
ATOM 1802 C C . LEU B 1 48 ? -0.435 -14.062 -11.508 1 98.38 48 LEU B C 1
ATOM 1804 O O . LEU B 1 48 ? -0.447 -13.07 -12.234 1 98.38 48 LEU B O 1
ATOM 1808 N N . ILE B 1 49 ? 0.72 -14.562 -11.031 1 98.19 49 ILE B N 1
ATOM 1809 C CA . ILE B 1 49 ? 2.014 -14.016 -11.43 1 98.19 49 ILE B CA 1
ATOM 1810 C C . ILE B 1 49 ? 2.217 -14.203 -12.93 1 98.19 49 ILE B C 1
ATOM 1812 O O . ILE B 1 49 ? 2.639 -13.273 -13.625 1 98.19 49 ILE B O 1
ATOM 1816 N N . LEU B 1 50 ? 1.93 -15.375 -13.43 1 98.31 50 LEU B N 1
ATOM 1817 C CA . LEU B 1 50 ? 2.123 -15.656 -14.852 1 98.31 50 LEU B CA 1
ATOM 1818 C C . LEU B 1 50 ? 1.191 -14.805 -15.711 1 98.31 50 LEU B C 1
ATOM 1820 O O . LEU B 1 50 ? 1.604 -14.281 -16.75 1 98.31 50 LEU B O 1
ATOM 1824 N N . LEU B 1 51 ? -0.029 -14.57 -15.25 1 98.38 51 LEU B N 1
ATOM 1825 C CA . LEU B 1 51 ? -0.989 -13.719 -15.945 1 98.38 51 LEU B CA 1
ATOM 1826 C C . LEU B 1 51 ? -0.498 -12.281 -16 1 98.38 51 LEU B C 1
ATOM 1828 O O . LEU B 1 51 ? -0.726 -11.578 -16.984 1 98.38 51 LEU B O 1
ATOM 1832 N N . ALA B 1 52 ? 0.154 -11.844 -14.938 1 98.12 52 ALA B N 1
ATOM 1833 C CA . ALA B 1 52 ? 0.672 -10.477 -14.883 1 98.12 52 ALA B CA 1
ATOM 1834 C C . ALA B 1 52 ? 1.751 -10.258 -15.938 1 98.12 52 ALA B C 1
ATOM 1836 O O . ALA B 1 52 ? 2.037 -9.117 -16.312 1 98.12 52 ALA B O 1
ATOM 1837 N N . HIS B 1 53 ? 2.361 -11.312 -16.422 1 98.19 53 HIS B N 1
ATOM 1838 C CA . HIS B 1 53 ? 3.414 -11.219 -17.422 1 98.19 53 HIS B CA 1
ATOM 1839 C C . HIS B 1 53 ? 2.844 -11.352 -18.828 1 98.19 53 HIS B C 1
ATOM 1841 O O . HIS B 1 53 ? 3.131 -10.531 -19.703 1 98.19 53 HIS B O 1
ATOM 1847 N N . SER B 1 54 ? 1.991 -12.352 -18.984 1 98.19 54 SER B N 1
ATOM 1848 C CA . SER B 1 54 ? 1.416 -12.555 -20.312 1 98.19 54 SER B CA 1
ATOM 1849 C C . SER B 1 54 ? 0.156 -13.414 -20.234 1 98.19 54 SER B C 1
ATOM 1851 O O . SER B 1 54 ? 0.232 -14.617 -20 1 98.19 54 SER B O 1
ATOM 1853 N N . GLN B 1 55 ? -0.945 -12.734 -20.625 1 96.62 55 GLN B N 1
ATOM 1854 C CA . GLN B 1 55 ? -2.213 -13.461 -20.625 1 96.62 55 GLN B CA 1
ATOM 1855 C C . GLN B 1 55 ? -2.275 -14.461 -21.781 1 96.62 55 GLN B C 1
ATOM 1857 O O . GLN B 1 55 ? -2.604 -15.633 -21.578 1 96.62 55 GLN B O 1
ATOM 1862 N N . PRO B 1 56 ? -1.856 -14.07 -23 1 96.38 56 PRO B N 1
ATOM 1863 C CA . PRO B 1 56 ? -1.895 -15.031 -24.109 1 96.38 56 PRO B CA 1
ATOM 1864 C C . PRO B 1 56 ? -0.959 -16.219 -23.891 1 96.38 56 PRO B C 1
ATOM 1866 O O . PRO B 1 56 ? -1.332 -17.359 -24.172 1 96.38 56 PRO B O 1
ATOM 1869 N N . ALA B 1 57 ? 0.22 -16 -23.453 1 96.81 57 ALA B N 1
ATOM 1870 C CA . ALA B 1 57 ? 1.159 -17.094 -23.219 1 96.81 57 ALA B CA 1
ATOM 1871 C C . ALA B 1 57 ? 0.643 -18.047 -22.141 1 96.81 57 ALA B C 1
ATOM 1873 O O . ALA B 1 57 ? 0.778 -19.266 -22.266 1 96.81 57 ALA B O 1
ATOM 1874 N N . TYR B 1 58 ? 0.08 -17.484 -21.078 1 97.56 58 TYR B N 1
ATOM 1875 C CA . TYR B 1 58 ? -0.456 -18.312 -20.016 1 97.56 58 TYR B CA 1
ATOM 1876 C C . TYR B 1 58 ? -1.558 -19.234 -20.531 1 97.56 58 TYR B C 1
ATOM 1878 O O . TYR B 1 58 ? -1.646 -20.391 -20.125 1 97.56 58 TYR B O 1
ATOM 1886 N N . ARG B 1 59 ? -2.402 -18.719 -21.391 1 95.88 59 ARG B N 1
ATOM 1887 C CA . ARG B 1 59 ? -3.523 -19.484 -21.906 1 95.88 59 ARG B CA 1
ATOM 1888 C C . ARG B 1 59 ? -3.037 -20.688 -22.719 1 95.88 59 ARG B C 1
ATOM 1890 O O . ARG B 1 59 ? -3.742 -21.688 -22.828 1 95.88 59 ARG B O 1
ATOM 1897 N N . GLN B 1 60 ? -1.862 -20.594 -23.203 1 94.94 60 GLN B N 1
ATOM 1898 C CA . GLN B 1 60 ? -1.289 -21.703 -23.969 1 94.94 60 GLN B CA 1
ATOM 1899 C C . GLN B 1 60 ? -0.75 -22.781 -23.031 1 94.94 60 GLN B C 1
ATOM 1901 O O . GLN B 1 60 ? -0.595 -23.938 -23.438 1 94.94 60 GLN B O 1
ATOM 1906 N N . ILE B 1 61 ? -0.471 -22.469 -21.797 1 96 61 ILE B N 1
ATOM 1907 C CA . ILE B 1 61 ? 0.141 -23.406 -20.859 1 96 61 ILE B CA 1
ATOM 1908 C C . ILE B 1 61 ? -0.943 -24.25 -20.203 1 96 61 ILE B C 1
ATOM 1910 O O . ILE B 1 61 ? -0.708 -25.406 -19.844 1 96 61 ILE B O 1
ATOM 1914 N N . GLY B 1 62 ? -2.145 -23.703 -20.078 1 90.88 62 GLY B N 1
ATOM 1915 C CA . GLY B 1 62 ? -3.252 -24.422 -19.453 1 90.88 62 GLY B CA 1
ATOM 1916 C C . GLY B 1 62 ? -3.506 -25.781 -20.062 1 90.88 62 GLY B C 1
ATOM 1917 O O . GLY B 1 62 ? -3.393 -26.812 -19.391 1 90.88 62 GLY B O 1
ATOM 1918 N N . PRO B 1 63 ? -3.791 -25.766 -21.297 1 92.56 63 PRO B N 1
ATOM 1919 C CA . PRO B 1 63 ? -4 -27.047 -21.984 1 92.56 63 PRO B CA 1
ATOM 1920 C C . PRO B 1 63 ? -2.781 -27.953 -21.906 1 92.56 63 PRO B C 1
ATOM 1922 O O . PRO B 1 63 ? -2.93 -29.188 -21.844 1 92.56 63 PRO B O 1
ATOM 1925 N N . PHE B 1 64 ? -1.66 -27.406 -21.906 1 93.75 64 PHE B N 1
ATOM 1926 C CA . PHE B 1 64 ? -0.419 -28.156 -21.781 1 93.75 64 PHE B CA 1
ATOM 1927 C C . PHE B 1 64 ? -0.361 -28.906 -20.453 1 93.75 64 PHE B C 1
ATOM 1929 O O . PHE B 1 64 ? -0.018 -30.078 -20.422 1 93.75 64 PHE B O 1
ATOM 1936 N N . VAL B 1 65 ? -0.709 -28.25 -19.344 1 95.38 65 VAL B N 1
ATOM 193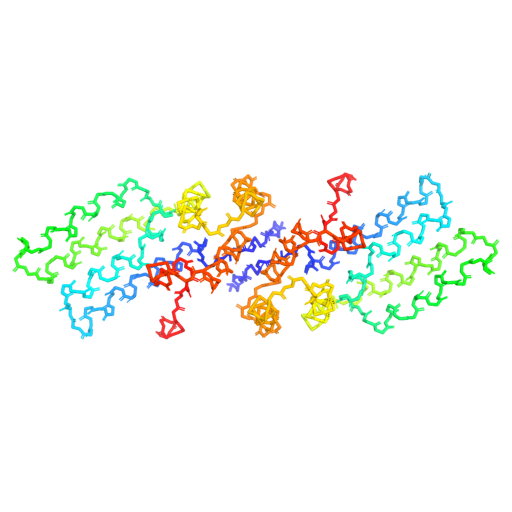7 C CA . VAL B 1 65 ? -0.725 -28.844 -18.016 1 95.38 65 VAL B CA 1
ATOM 1938 C C . VAL B 1 65 ? -1.8 -29.922 -17.938 1 95.38 65 VAL B C 1
ATOM 1940 O O . VAL B 1 65 ? -1.592 -30.984 -17.328 1 95.38 65 VAL B O 1
ATOM 1943 N N . ALA B 1 66 ? -2.889 -29.734 -18.641 1 93.38 66 ALA B N 1
ATOM 1944 C CA . ALA B 1 66 ? -3.986 -30.703 -18.641 1 93.38 66 ALA B CA 1
ATOM 1945 C C . ALA B 1 66 ? -3.582 -31.984 -19.344 1 93.38 66 ALA B C 1
ATOM 1947 O O . ALA B 1 66 ? -4.121 -33.062 -19.062 1 93.38 66 ALA B O 1
ATOM 1948 N N . ALA B 1 67 ? -2.629 -31.938 -20.203 1 95.25 67 ALA B N 1
ATOM 1949 C CA . ALA B 1 67 ? -2.211 -33.062 -21.016 1 95.25 67 ALA B CA 1
ATOM 1950 C C . ALA B 1 67 ? -1.024 -33.781 -20.375 1 95.25 67 ALA B C 1
ATOM 1952 O O . ALA B 1 67 ? -0.38 -34.625 -21.016 1 95.25 67 ALA B O 1
ATOM 1953 N N . MET B 1 68 ? -0.729 -33.5 -19.156 1 96 68 MET B N 1
ATOM 1954 C CA . MET B 1 68 ? 0.445 -34.031 -18.453 1 96 68 MET B CA 1
ATOM 1955 C C . MET B 1 68 ? 0.471 -35.562 -18.5 1 96 68 MET B C 1
ATOM 1957 O O . MET B 1 68 ? 1.528 -36.156 -18.703 1 96 68 MET B O 1
ATOM 1961 N N . ALA B 1 69 ? -0.655 -36.219 -18.422 1 93.38 69 ALA B N 1
ATOM 1962 C CA . ALA B 1 69 ? -0.766 -37.688 -18.344 1 93.38 69 ALA B CA 1
ATOM 1963 C C . ALA B 1 69 ? -0.349 -38.312 -19.672 1 93.38 69 ALA B C 1
ATOM 1965 O O . ALA B 1 69 ? 0.001 -39.5 -19.719 1 93.38 69 ALA B O 1
ATOM 1966 N N . ASP B 1 70 ? -0.382 -37.562 -20.719 1 95.19 70 ASP B N 1
ATOM 1967 C CA . ASP B 1 70 ? -0.086 -38.094 -22.047 1 95.19 70 ASP B CA 1
ATOM 1968 C C . ASP B 1 70 ? 1.419 -38.094 -22.312 1 95.19 70 ASP B C 1
ATOM 1970 O O . ASP B 1 70 ? 1.874 -38.656 -23.312 1 95.19 70 ASP B O 1
ATOM 1974 N N . TRP B 1 71 ? 2.229 -37.531 -21.453 1 95.69 71 TRP B N 1
ATOM 1975 C CA . TRP B 1 71 ? 3.67 -37.438 -21.656 1 95.69 71 TRP B CA 1
ATOM 1976 C C . TRP B 1 71 ? 4.363 -38.75 -21.281 1 95.69 71 TRP B C 1
ATOM 1978 O O . TRP B 1 71 ? 3.883 -39.5 -20.406 1 95.69 71 TRP B O 1
ATOM 1988 N N . PRO B 1 72 ? 5.488 -39.031 -21.938 1 95.94 72 PRO B N 1
ATOM 1989 C CA . PRO B 1 72 ? 6.207 -40.312 -21.672 1 95.94 72 PRO B CA 1
ATOM 1990 C C . PRO B 1 72 ? 6.68 -40.406 -20.234 1 95.94 72 PRO B C 1
ATOM 1992 O O . PRO B 1 72 ? 6.793 -41.531 -19.703 1 95.94 72 PRO B O 1
ATOM 1995 N N . SER B 1 73 ? 7.07 -39.312 -19.609 1 95.62 73 SER B N 1
ATOM 1996 C CA . SER B 1 73 ? 7.469 -39.281 -18.203 1 95.62 73 SER B CA 1
ATOM 1997 C C . SER B 1 73 ? 7.23 -37.906 -17.594 1 95.62 73 SER B C 1
ATOM 1999 O O . SER B 1 73 ? 7.125 -36.906 -18.328 1 95.62 73 SER B O 1
ATOM 2001 N N . LEU B 1 74 ? 7.188 -37.844 -16.344 1 96.31 74 LEU B N 1
ATOM 2002 C CA . LEU B 1 74 ? 7.016 -36.594 -15.641 1 96.31 74 LEU B CA 1
ATOM 2003 C C . LEU B 1 74 ? 8.234 -35.688 -15.836 1 96.31 74 LEU B C 1
ATOM 2005 O O . LEU B 1 74 ? 8.102 -34.469 -15.906 1 96.31 74 LEU B O 1
ATOM 2009 N N . ASP B 1 75 ? 9.375 -36.281 -15.938 1 96.69 75 ASP B N 1
ATOM 2010 C CA . ASP B 1 75 ? 10.609 -35.531 -16.156 1 96.69 75 ASP B CA 1
ATOM 2011 C C . ASP B 1 75 ? 10.594 -34.844 -17.516 1 96.69 75 ASP B C 1
ATOM 2013 O O . ASP B 1 75 ? 11.016 -33.688 -17.641 1 96.69 75 ASP B O 1
ATOM 2017 N N . ALA B 1 76 ? 10.188 -35.594 -18.469 1 97 76 ALA B N 1
ATOM 2018 C CA . ALA B 1 76 ? 10.086 -35 -19.797 1 97 76 ALA B CA 1
ATOM 2019 C C . ALA B 1 76 ? 9.086 -33.844 -19.812 1 97 76 ALA B C 1
ATOM 2021 O O . ALA B 1 76 ? 9.344 -32.812 -20.422 1 97 76 ALA B O 1
ATOM 2022 N N . PHE B 1 77 ? 7.934 -34.031 -19.188 1 97.69 77 PHE B N 1
ATOM 2023 C CA . PHE B 1 77 ? 6.949 -32.969 -19.062 1 97.69 77 PHE B CA 1
ATOM 2024 C C . PHE B 1 77 ? 7.547 -31.766 -18.344 1 97.69 77 PHE B C 1
ATOM 2026 O O . PHE B 1 77 ? 7.375 -30.641 -18.797 1 97.69 77 PHE B O 1
ATOM 2033 N N . PHE B 1 78 ? 8.242 -32 -17.25 1 98.19 78 PHE B N 1
ATOM 2034 C CA . PHE B 1 78 ? 8.859 -30.953 -16.453 1 98.19 78 PHE B CA 1
ATOM 2035 C C . PHE B 1 78 ? 9.773 -30.078 -17.312 1 98.19 78 PHE B C 1
ATOM 2037 O O . PHE B 1 78 ? 9.711 -28.859 -17.25 1 98.19 78 PHE B O 1
ATOM 2044 N N . ASP B 1 79 ? 10.617 -30.703 -18.109 1 97.88 79 ASP B N 1
ATOM 2045 C CA . ASP B 1 79 ? 11.562 -29.953 -18.938 1 97.88 79 ASP B CA 1
ATOM 2046 C C . ASP B 1 79 ? 10.828 -29.031 -19.906 1 97.88 79 ASP B C 1
ATOM 2048 O O . ASP B 1 79 ? 11.211 -27.875 -20.078 1 97.88 79 ASP B O 1
ATOM 2052 N N . ALA B 1 80 ? 9.82 -29.516 -20.531 1 97.62 80 ALA B N 1
ATOM 2053 C CA . ALA B 1 80 ? 9.039 -28.719 -21.469 1 97.62 80 ALA B CA 1
ATOM 2054 C C . ALA B 1 80 ? 8.281 -27.609 -20.766 1 97.62 80 ALA B C 1
ATOM 2056 O O . ALA B 1 80 ? 8.203 -26.484 -21.266 1 97.62 80 ALA B O 1
ATOM 2057 N N . TYR B 1 81 ? 7.707 -27.953 -19.625 1 98.12 81 TYR B N 1
ATOM 2058 C CA . TYR B 1 81 ? 6.973 -26.984 -18.812 1 98.12 81 TYR B CA 1
ATOM 2059 C C . TYR B 1 81 ? 7.879 -25.844 -18.359 1 98.12 81 TYR B C 1
ATOM 2061 O O . TYR B 1 81 ? 7.52 -24.672 -18.469 1 98.12 81 TYR B O 1
ATOM 2069 N N . ARG B 1 82 ? 9.023 -26.188 -17.844 1 98.25 82 ARG B N 1
ATOM 2070 C CA . ARG B 1 82 ? 9.992 -25.203 -17.375 1 98.25 82 ARG B CA 1
ATOM 2071 C C . ARG B 1 82 ? 10.383 -24.25 -18.5 1 98.25 82 ARG B C 1
ATOM 2073 O O . ARG B 1 82 ? 10.523 -23.047 -18.281 1 98.25 82 ARG B O 1
ATOM 2080 N N . GLU B 1 83 ? 10.641 -24.812 -19.641 1 98 83 GLU B N 1
ATOM 2081 C CA . GLU B 1 83 ? 10.984 -23.984 -20.781 1 98 83 GLU B CA 1
ATOM 2082 C C . GLU B 1 83 ? 9.867 -22.984 -21.109 1 98 83 GLU B C 1
ATOM 2084 O O . GLU B 1 83 ? 10.133 -21.828 -21.422 1 98 83 GLU B O 1
ATOM 2089 N N . ARG B 1 84 ? 8.656 -23.406 -21.062 1 97.81 84 ARG B N 1
ATOM 2090 C CA . ARG B 1 84 ? 7.512 -22.531 -21.328 1 97.81 84 ARG B CA 1
ATOM 2091 C C . ARG B 1 84 ? 7.414 -21.438 -20.266 1 97.81 84 ARG B C 1
ATOM 2093 O O . ARG B 1 84 ? 7.07 -20.297 -20.594 1 97.81 84 ARG B O 1
ATOM 2100 N N . LEU B 1 85 ? 7.715 -21.812 -19.062 1 98.12 85 LEU B N 1
ATOM 2101 C CA . LEU B 1 85 ? 7.691 -20.812 -17.984 1 98.12 85 LEU B CA 1
ATOM 2102 C C . LEU B 1 85 ? 8.797 -19.781 -18.188 1 98.12 85 LEU B C 1
ATOM 2104 O O . LEU B 1 85 ? 8.578 -18.594 -17.984 1 98.12 85 LEU B O 1
ATOM 2108 N N . VAL B 1 86 ? 10.023 -20.25 -18.531 1 97.88 86 VAL B N 1
ATOM 2109 C CA . VAL B 1 86 ? 11.125 -19.344 -18.797 1 97.88 86 VAL B CA 1
ATOM 2110 C C . VAL B 1 86 ? 10.719 -18.344 -19.891 1 97.88 86 VAL B C 1
ATOM 2112 O O . VAL B 1 86 ? 10.914 -17.141 -19.734 1 97.88 86 VAL B O 1
ATOM 2115 N N . ASN B 1 87 ? 10.125 -18.875 -20.922 1 98.12 87 ASN B N 1
ATOM 2116 C CA . ASN B 1 87 ? 9.703 -18.031 -22.047 1 98.12 87 ASN B CA 1
ATOM 2117 C C . ASN B 1 87 ? 8.617 -17.047 -21.625 1 98.12 87 ASN B C 1
ATOM 2119 O O . ASN B 1 87 ? 8.633 -15.883 -22.016 1 98.12 87 ASN B O 1
ATOM 2123 N N . LEU B 1 88 ? 7.664 -17.531 -20.891 1 98.5 88 LEU B N 1
ATOM 2124 C CA . LEU B 1 88 ? 6.578 -16.656 -20.438 1 98.5 88 LEU B CA 1
ATOM 2125 C C . LEU B 1 88 ? 7.109 -15.555 -19.531 1 98.5 88 LEU B C 1
ATOM 2127 O O . LEU B 1 88 ? 6.766 -14.383 -19.719 1 98.5 88 LEU B O 1
ATOM 2131 N N . LEU B 1 89 ? 8.031 -15.93 -18.641 1 98 89 LEU B N 1
ATOM 2132 C CA . LEU B 1 89 ? 8.555 -14.984 -17.656 1 98 89 LEU B CA 1
ATOM 2133 C C . LEU B 1 89 ? 9.523 -14.008 -18.312 1 98 89 LEU B C 1
ATOM 2135 O O . LEU B 1 89 ? 9.883 -12.992 -17.719 1 98 89 LEU B O 1
ATOM 2139 N N . ALA B 1 90 ? 9.93 -14.266 -19.531 1 97.25 90 ALA B N 1
ATOM 2140 C CA . ALA B 1 90 ? 10.773 -13.328 -20.281 1 97.25 90 ALA B CA 1
ATOM 2141 C C . ALA B 1 90 ? 9.977 -12.102 -20.703 1 97.25 90 ALA B C 1
ATOM 2143 O O . ALA B 1 90 ? 10.555 -11.055 -21.016 1 97.25 90 ALA B O 1
ATOM 2144 N N . HIS B 1 91 ? 8.656 -12.281 -20.797 1 97.56 91 HIS B N 1
ATOM 2145 C CA . HIS B 1 91 ? 7.816 -11.102 -21.016 1 97.56 91 HIS B CA 1
ATOM 2146 C C . HIS B 1 91 ? 7.754 -10.234 -19.766 1 97.56 91 HIS B C 1
ATOM 2148 O O . HIS B 1 91 ? 7.461 -10.734 -18.672 1 97.56 91 HIS B O 1
ATOM 2154 N N . PRO B 1 92 ? 8.008 -8.953 -19.922 1 97 92 PRO B N 1
ATOM 2155 C CA . PRO B 1 92 ? 7.883 -8.109 -18.734 1 97 92 PRO B CA 1
ATOM 2156 C C . PRO B 1 92 ? 6.438 -7.988 -18.25 1 97 92 PRO B C 1
ATOM 2158 O O . PRO B 1 92 ? 5.512 -7.957 -19.062 1 97 92 PRO B O 1
ATOM 2161 N N . SER B 1 93 ? 6.324 -8.031 -16.938 1 97.06 93 SER B N 1
ATOM 2162 C CA . SER B 1 93 ? 5.012 -7.664 -16.406 1 97.06 93 SER B CA 1
ATOM 2163 C C . SER B 1 93 ? 4.676 -6.211 -16.734 1 97.06 93 SER B C 1
ATOM 2165 O O . SER B 1 93 ? 5.57 -5.375 -16.859 1 97.06 93 SER B O 1
ATOM 2167 N N . THR B 1 94 ? 3.375 -5.961 -16.922 1 96.62 94 THR B N 1
ATOM 2168 C CA . THR B 1 94 ? 2.969 -4.602 -17.266 1 96.62 94 THR B CA 1
ATOM 2169 C C . THR B 1 94 ? 1.884 -4.109 -16.312 1 96.62 94 THR B C 1
ATOM 2171 O O . THR B 1 94 ? 1.187 -4.91 -15.68 1 96.62 94 THR B O 1
ATOM 2174 N N . ARG B 1 95 ? 1.825 -2.822 -16.25 1 96.44 95 ARG B N 1
ATOM 2175 C CA . ARG B 1 95 ? 0.769 -2.203 -15.461 1 96.44 95 ARG B CA 1
ATOM 2176 C C . ARG B 1 95 ? -0.608 -2.662 -15.922 1 96.44 95 ARG B C 1
ATOM 2178 O O . ARG B 1 95 ? -1.496 -2.912 -15.109 1 96.44 95 ARG B O 1
ATOM 2185 N N . GLN B 1 96 ? -0.728 -2.76 -17.156 1 97.06 96 GLN B N 1
ATOM 2186 C CA . GLN B 1 96 ? -1.992 -3.213 -17.719 1 97.06 96 GLN B CA 1
ATOM 2187 C C . GLN B 1 96 ? -2.314 -4.637 -17.281 1 97.06 96 GLN B C 1
ATOM 2189 O O . GLN B 1 96 ? -3.439 -4.926 -16.875 1 97.06 96 GLN B O 1
ATOM 2194 N N . ASN B 1 97 ? -1.371 -5.488 -17.375 1 97.88 97 ASN B N 1
ATOM 2195 C CA . ASN B 1 97 ? -1.593 -6.875 -16.984 1 97.88 97 ASN B CA 1
ATOM 2196 C C . ASN B 1 97 ? -1.877 -6.996 -15.492 1 97.88 97 ASN B C 1
ATOM 2198 O O . ASN B 1 97 ? -2.74 -7.773 -15.078 1 97.88 97 ASN B O 1
ATOM 2202 N N . HIS B 1 98 ? -1.123 -6.273 -14.68 1 98 98 HIS B N 1
ATOM 2203 C CA . HIS B 1 98 ? -1.414 -6.238 -13.25 1 98 98 HIS B CA 1
ATOM 2204 C C . HIS B 1 98 ? -2.832 -5.742 -12.984 1 98 98 HIS B C 1
ATOM 2206 O O . HIS B 1 98 ? -3.541 -6.293 -12.141 1 98 98 HIS B O 1
ATOM 2212 N N . THR B 1 99 ? -3.23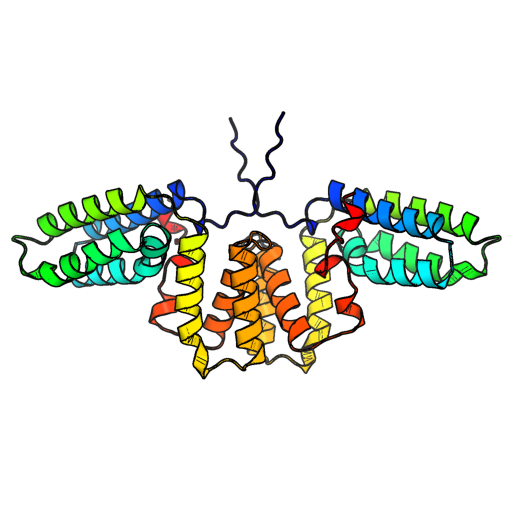 -4.695 -13.695 1 98.44 99 THR B N 1
ATOM 2213 C CA . THR B 1 99 ? -4.59 -4.18 -13.555 1 98.44 99 THR B CA 1
ATOM 2214 C C . THR B 1 99 ? -5.613 -5.277 -13.828 1 98.44 99 THR B C 1
ATOM 2216 O O . THR B 1 99 ? -6.551 -5.465 -13.047 1 98.44 99 THR B O 1
ATOM 2219 N N . ASN B 1 100 ? -5.395 -6.027 -14.867 1 97.81 100 ASN B N 1
ATOM 2220 C CA . ASN B 1 100 ? -6.297 -7.117 -15.219 1 97.81 100 ASN B CA 1
ATOM 2221 C C . ASN B 1 100 ? -6.348 -8.18 -14.125 1 97.81 100 ASN B C 1
ATOM 2223 O O . ASN B 1 100 ? -7.422 -8.688 -13.797 1 97.81 100 ASN B O 1
ATOM 2227 N N . VAL B 1 101 ? -5.242 -8.484 -13.625 1 98.44 101 VAL B N 1
ATOM 2228 C CA . VAL B 1 101 ? -5.164 -9.469 -12.555 1 98.44 101 VAL B CA 1
ATOM 2229 C C . VAL B 1 101 ? -5.941 -8.977 -11.336 1 98.44 101 VAL B C 1
ATOM 2231 O O . VAL B 1 101 ? -6.742 -9.719 -10.758 1 98.44 101 VAL B O 1
ATOM 2234 N N . LEU B 1 102 ? -5.734 -7.723 -10.945 1 98.5 102 LEU B N 1
ATOM 2235 C CA . LEU B 1 102 ? -6.391 -7.145 -9.781 1 98.5 102 LEU B CA 1
ATOM 2236 C C . LEU B 1 102 ? -7.906 -7.121 -9.969 1 98.5 102 LEU B C 1
ATOM 2238 O O . LEU B 1 102 ? -8.656 -7.426 -9.031 1 98.5 102 LEU B O 1
ATOM 2242 N N . MET B 1 103 ? -8.297 -6.812 -11.141 1 98 103 MET B N 1
ATOM 2243 C CA . MET B 1 103 ? -9.727 -6.789 -11.445 1 98 103 MET B CA 1
ATOM 2244 C C . MET B 1 103 ? -10.32 -8.188 -11.359 1 98 103 MET B C 1
ATOM 2246 O O . MET B 1 103 ? -11.445 -8.359 -10.883 1 98 103 MET B O 1
ATOM 2250 N N . HIS B 1 104 ? -9.594 -9.078 -11.867 1 97.44 104 HIS B N 1
ATOM 2251 C CA . HIS B 1 104 ? -10.023 -10.461 -11.766 1 97.44 104 HIS B CA 1
ATOM 2252 C C . HIS B 1 104 ? -10.18 -10.883 -10.305 1 97.44 104 HIS B C 1
ATOM 2254 O O . HIS B 1 104 ? -11.203 -11.469 -9.93 1 97.44 104 HIS B O 1
ATOM 2260 N N . VAL B 1 105 ? -9.281 -10.594 -9.5 1 98.19 105 VAL B N 1
ATOM 2261 C CA . VAL B 1 105 ? -9.289 -10.969 -8.094 1 98.19 105 VAL B CA 1
ATOM 2262 C C . VAL B 1 105 ? -10.438 -10.266 -7.375 1 98.19 105 VAL B C 1
ATOM 2264 O O . VAL B 1 105 ? -11.062 -10.836 -6.484 1 98.19 105 VAL B O 1
ATOM 2267 N N . GLN B 1 106 ? -10.656 -9.008 -7.746 1 97.44 106 GLN B N 1
ATOM 2268 C CA . GLN B 1 106 ? -11.758 -8.25 -7.168 1 97.44 106 GLN B CA 1
ATOM 2269 C C . GLN B 1 106 ? -13.07 -9.023 -7.254 1 97.44 106 GLN B C 1
ATOM 2271 O O . GLN B 1 106 ? -13.906 -8.945 -6.355 1 97.44 106 GLN B O 1
ATOM 2276 N N . GLY B 1 107 ? -13.242 -9.773 -8.258 1 96.88 107 GLY B N 1
ATOM 2277 C CA . GLY B 1 107 ? -14.461 -10.539 -8.477 1 96.88 107 GLY B CA 1
ATOM 2278 C C . GLY B 1 107 ? -14.719 -11.578 -7.398 1 96.88 107 GLY B C 1
ATOM 2279 O O . GLY B 1 107 ? -15.859 -11.953 -7.16 1 96.88 107 GLY B O 1
ATOM 2280 N N . TYR B 1 108 ? -13.703 -12.039 -6.734 1 96.38 108 TYR B N 1
ATOM 2281 C CA . TYR B 1 108 ? -13.836 -13.023 -5.668 1 96.38 108 TYR B CA 1
ATOM 2282 C C . TYR B 1 108 ? -14.555 -12.43 -4.461 1 96.38 108 TYR B C 1
ATOM 2284 O O . TYR B 1 108 ? -15.039 -13.156 -3.598 1 96.38 108 TYR B O 1
ATOM 2292 N N . PHE B 1 109 ? -14.656 -11.117 -4.391 1 96.81 109 PHE B N 1
ATOM 2293 C CA . PHE B 1 109 ? -15.188 -10.469 -3.201 1 96.81 109 PHE B CA 1
ATOM 2294 C C . PHE B 1 109 ? -16.531 -9.805 -3.5 1 96.81 109 PHE B C 1
ATOM 2296 O O . PHE B 1 109 ? -17.109 -9.141 -2.635 1 96.81 109 PHE B O 1
ATOM 2303 N N . ARG B 1 110 ? -16.969 -9.945 -4.672 1 94.56 110 ARG B N 1
ATOM 2304 C CA . ARG B 1 110 ? -18.156 -9.242 -5.152 1 94.56 110 ARG B CA 1
ATOM 2305 C C . ARG B 1 110 ? -19.344 -9.461 -4.215 1 94.56 110 ARG B C 1
ATOM 2307 O O . ARG B 1 110 ? -20.094 -8.531 -3.938 1 94.56 110 ARG B O 1
ATOM 2314 N N . GLU B 1 111 ? -19.516 -10.617 -3.645 1 95.69 111 GLU B N 1
ATOM 2315 C CA . GLU B 1 111 ? -20.672 -10.945 -2.82 1 95.69 111 GLU B CA 1
ATOM 2316 C C . GLU B 1 111 ? -20.469 -10.523 -1.37 1 95.69 111 GLU B C 1
ATOM 2318 O O . GLU B 1 111 ? -21.406 -10.484 -0.583 1 95.69 111 GLU B O 1
ATOM 2323 N N . HIS B 1 112 ? -19.312 -10.227 -1.054 1 95.94 112 HIS B N 1
ATOM 2324 C CA . HIS B 1 112 ? -19 -9.945 0.34 1 95.94 112 HIS B CA 1
ATOM 2325 C C . HIS B 1 112 ? -18.906 -8.445 0.595 1 95.94 112 HIS B C 1
ATOM 2327 O O . HIS B 1 112 ? -19.109 -7.988 1.722 1 95.94 112 HIS B O 1
ATOM 2333 N N . LEU B 1 113 ? -18.609 -7.691 -0.424 1 95.5 113 LEU B N 1
ATOM 2334 C CA . LEU B 1 113 ? -18.344 -6.262 -0.268 1 95.5 113 LEU B CA 1
ATOM 2335 C C . LEU B 1 113 ? -19.609 -5.453 -0.503 1 95.5 113 LEU B C 1
ATOM 2337 O O . LEU B 1 113 ? -20.453 -5.828 -1.325 1 95.5 113 LEU B O 1
ATOM 2341 N N . THR B 1 114 ? -19.719 -4.359 0.237 1 94.62 114 THR B N 1
ATOM 2342 C CA . THR B 1 114 ? -20.781 -3.393 -0.054 1 94.62 114 THR B CA 1
ATOM 2343 C C . THR B 1 114 ? -20.516 -2.676 -1.373 1 94.62 114 THR B C 1
ATOM 2345 O O . THR B 1 114 ? -19.406 -2.76 -1.916 1 94.62 114 THR B O 1
ATOM 2348 N N . ALA B 1 115 ? -21.5 -1.987 -1.929 1 95.5 115 ALA B N 1
ATOM 2349 C CA . ALA B 1 115 ? -21.344 -1.21 -3.154 1 95.5 115 ALA B CA 1
ATOM 2350 C C . ALA B 1 115 ? -20.234 -0.162 -3.002 1 95.5 115 ALA 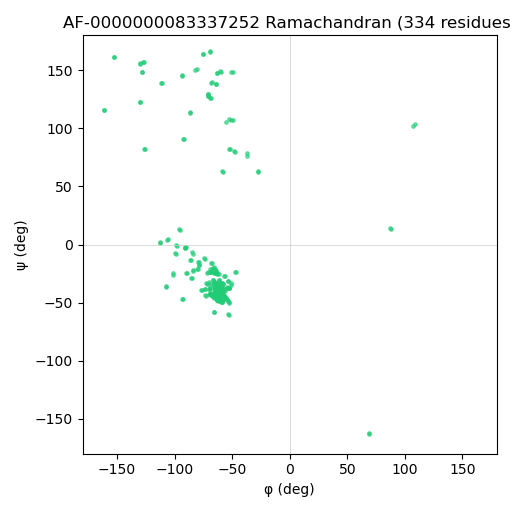B C 1
ATOM 2352 O O . ALA B 1 115 ? -19.453 0.054 -3.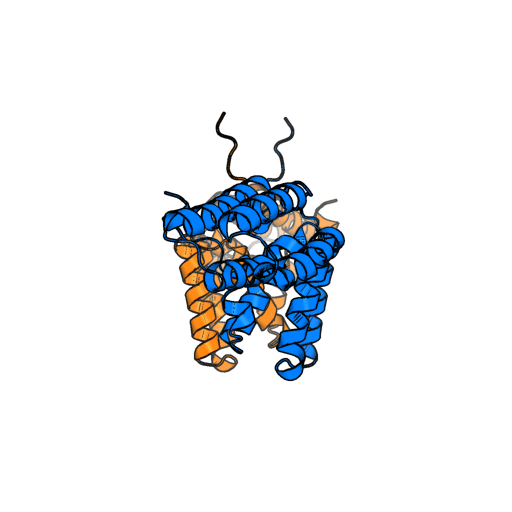922 1 95.5 115 ALA B O 1
ATOM 2353 N N . GLU B 1 116 ? -20.172 0.406 -1.849 1 93.75 116 GLU B N 1
ATOM 2354 C CA . GLU B 1 116 ? -19.172 1.436 -1.577 1 93.75 116 GLU B CA 1
ATOM 2355 C C . GLU B 1 116 ? -17.766 0.845 -1.539 1 93.75 116 GLU B C 1
ATOM 2357 O O . GLU B 1 116 ? -16.828 1.426 -2.09 1 93.75 116 GLU B O 1
ATOM 2362 N N . GLN B 1 117 ? -17.656 -0.281 -0.9 1 94.56 117 GLN B N 1
ATOM 2363 C CA . GLN B 1 117 ? -16.375 -0.962 -0.82 1 94.56 117 GLN B CA 1
ATOM 2364 C C . GLN B 1 117 ? -15.891 -1.391 -2.203 1 94.56 117 GLN B C 1
ATOM 2366 O O . GLN B 1 117 ? -14.711 -1.237 -2.527 1 94.56 117 GLN B O 1
ATOM 2371 N N . LYS B 1 118 ? -16.797 -1.898 -3.006 1 96.69 118 LYS B N 1
ATOM 2372 C CA . LYS B 1 118 ? -16.469 -2.305 -4.367 1 96.69 118 LYS B CA 1
ATOM 2373 C C . LYS B 1 118 ? -15.992 -1.113 -5.199 1 96.69 118 LYS B C 1
ATOM 2375 O O . LYS B 1 118 ? -15 -1.206 -5.922 1 96.69 118 LYS B O 1
ATOM 2380 N N . GLN B 1 119 ? -16.703 -0.092 -5.066 1 96.5 119 GLN B N 1
ATOM 2381 C CA . GLN B 1 119 ? -16.344 1.113 -5.812 1 96.5 119 GLN B CA 1
ATOM 2382 C C . GLN B 1 119 ? -14.977 1.638 -5.398 1 96.5 119 GLN B C 1
ATOM 2384 O O . GLN B 1 119 ? -14.18 2.035 -6.246 1 96.5 119 GLN B O 1
ATOM 2389 N N . ALA B 1 120 ? -14.742 1.64 -4.113 1 95.25 120 ALA B N 1
ATOM 2390 C CA . ALA B 1 120 ? -13.461 2.109 -3.598 1 95.25 120 ALA B CA 1
ATOM 2391 C C . ALA B 1 120 ? -12.312 1.262 -4.137 1 95.25 120 ALA B C 1
ATOM 2393 O O . ALA B 1 120 ? -11.281 1.796 -4.547 1 95.25 120 ALA B O 1
ATOM 2394 N N . LEU B 1 121 ? -12.516 -0.023 -4.125 1 97.38 121 LEU B N 1
ATOM 2395 C CA . LEU B 1 121 ? -11.492 -0.924 -4.637 1 97.38 121 LEU B CA 1
ATOM 2396 C C . LEU B 1 121 ? -11.281 -0.713 -6.133 1 97.38 121 LEU B C 1
ATOM 2398 O O . LEU B 1 121 ? -10.141 -0.646 -6.602 1 97.38 121 LEU B O 1
ATOM 2402 N N . THR B 1 122 ? -12.328 -0.583 -6.887 1 98.06 122 THR B N 1
ATOM 2403 C CA . THR B 1 122 ? -12.25 -0.341 -8.32 1 98.06 122 THR B CA 1
ATOM 2404 C C . THR B 1 122 ? -11.508 0.96 -8.617 1 98.06 122 THR B C 1
ATOM 2406 O O . THR B 1 122 ? -10.648 1.008 -9.5 1 98.06 122 THR B O 1
ATOM 2409 N N . MET B 1 123 ? -11.836 1.964 -7.82 1 97.31 123 MET B N 1
ATOM 2410 C CA . MET B 1 123 ? -11.18 3.254 -7.996 1 97.31 123 MET B CA 1
ATOM 2411 C C . MET B 1 123 ? -9.688 3.146 -7.707 1 97.31 123 MET B C 1
ATOM 2413 O O . MET B 1 123 ? -8.867 3.713 -8.43 1 97.31 123 MET B O 1
ATOM 2417 N N . LEU B 1 124 ? -9.375 2.441 -6.711 1 97.31 124 LEU B N 1
ATOM 2418 C CA . LEU B 1 124 ? -7.973 2.271 -6.344 1 97.31 124 LEU B CA 1
ATOM 2419 C C . LEU B 1 124 ? -7.211 1.525 -7.434 1 97.31 124 LEU B C 1
ATOM 2421 O O . LEU B 1 124 ? -6.09 1.898 -7.781 1 97.31 124 LEU B O 1
ATOM 2425 N N . ILE B 1 125 ? -7.797 0.499 -7.988 1 98.12 125 ILE B N 1
ATOM 2426 C CA . ILE B 1 125 ? -7.188 -0.261 -9.078 1 98.12 125 ILE B CA 1
ATOM 2427 C C . ILE B 1 125 ? -7.039 0.628 -10.305 1 98.12 125 ILE B C 1
ATOM 2429 O O . ILE B 1 125 ? -6.008 0.597 -10.984 1 98.12 125 ILE B O 1
ATOM 2433 N N . ASN B 1 126 ? -8.039 1.411 -10.57 1 98.12 126 ASN B N 1
ATOM 2434 C CA . ASN B 1 126 ? -7.969 2.346 -11.688 1 98.12 126 ASN B CA 1
ATOM 2435 C C . ASN B 1 126 ? -6.879 3.391 -11.477 1 98.12 126 ASN B C 1
ATOM 2437 O O . ASN B 1 126 ? -6.188 3.77 -12.422 1 98.12 126 ASN B O 1
ATOM 2441 N N . ASP B 1 127 ? -6.777 3.887 -10.273 1 96 127 ASP B N 1
ATOM 2442 C CA . ASP B 1 127 ? -5.715 4.84 -9.969 1 96 127 ASP B CA 1
ATOM 2443 C C . ASP B 1 127 ? -4.34 4.223 -10.195 1 96 127 ASP B C 1
ATOM 2445 O O . ASP B 1 127 ? -3.42 4.898 -10.664 1 96 127 ASP B O 1
ATOM 2449 N N . TYR B 1 128 ? -4.188 2.971 -9.812 1 96.5 128 TYR B N 1
ATOM 2450 C CA . TYR B 1 128 ? -2.947 2.279 -10.148 1 96.5 128 TYR B CA 1
ATOM 2451 C C . TYR B 1 128 ? -2.744 2.23 -11.656 1 96.5 128 TYR B C 1
ATOM 2453 O O . TYR B 1 128 ? -1.667 2.564 -12.156 1 96.5 128 TYR B O 1
ATOM 2461 N N . ARG B 1 129 ? -3.748 1.844 -12.383 1 97.38 129 ARG B N 1
ATOM 2462 C CA . ARG B 1 129 ? -3.689 1.744 -13.836 1 97.38 129 ARG B CA 1
ATOM 2463 C C . ARG B 1 129 ? -3.199 3.049 -14.453 1 97.38 129 ARG B C 1
ATOM 2465 O O . ARG B 1 129 ? -2.391 3.037 -15.383 1 97.38 129 ARG B O 1
ATOM 2472 N N . LEU B 1 130 ? -3.629 4.129 -13.867 1 96.44 130 LEU B N 1
ATOM 2473 C CA . LEU B 1 130 ? -3.342 5.449 -14.414 1 96.44 130 LEU B CA 1
ATOM 2474 C C . LEU B 1 130 ? -2.039 6.004 -13.844 1 96.44 130 LEU B C 1
ATOM 2476 O O . LEU B 1 130 ? -1.641 7.125 -14.172 1 96.44 130 LEU B O 1
ATOM 2480 N N . GLY B 1 131 ? -1.432 5.336 -13 1 93.38 131 GLY B N 1
ATOM 2481 C CA . GLY B 1 131 ? -0.131 5.73 -12.484 1 93.38 131 GLY B CA 1
ATOM 2482 C C . GLY B 1 131 ? -0.221 6.672 -11.297 1 93.38 131 GLY B C 1
ATOM 2483 O O . GLY B 1 131 ? 0.785 7.246 -10.875 1 93.38 131 GLY B O 1
ATOM 2484 N N . ARG B 1 132 ? -1.418 6.77 -10.711 1 91.44 132 ARG B N 1
ATOM 2485 C CA . ARG B 1 132 ? -1.62 7.695 -9.602 1 91.44 132 ARG B CA 1
ATOM 2486 C C . ARG B 1 132 ? -1.324 7.023 -8.266 1 91.44 132 ARG B C 1
ATOM 2488 O O . ARG B 1 132 ? -1.115 7.699 -7.258 1 91.44 132 ARG B O 1
ATOM 2495 N N . GLU B 1 133 ? -1.441 5.723 -8.273 1 92.5 133 GLU B N 1
ATOM 2496 C CA . GLU B 1 133 ? -1.127 4.91 -7.105 1 92.5 133 GLU B CA 1
ATOM 2497 C C . GLU B 1 133 ? -0.172 3.775 -7.461 1 92.5 133 GLU B C 1
ATOM 2499 O O . GLU B 1 133 ? -0.163 3.299 -8.594 1 92.5 133 GLU B O 1
ATOM 2504 N N . PRO B 1 134 ? 0.648 3.443 -6.469 1 93.5 134 PRO B N 1
ATOM 2505 C CA . PRO B 1 134 ? 1.496 2.275 -6.723 1 93.5 134 PRO B CA 1
ATOM 2506 C C . PRO B 1 134 ? 0.729 0.959 -6.633 1 93.5 134 PRO B C 1
ATOM 2508 O O . PRO B 1 134 ? -0.348 0.907 -6.031 1 93.5 134 PRO B O 1
ATOM 2511 N N . LEU B 1 135 ? 1.293 -0.092 -7.148 1 95.62 135 LEU B N 1
ATOM 2512 C CA . LEU B 1 135 ? 0.693 -1.422 -7.145 1 95.62 135 LEU B CA 1
ATOM 2513 C C . LEU B 1 135 ? 0.388 -1.876 -5.723 1 95.62 135 LEU B C 1
ATOM 2515 O O . LEU B 1 135 ? -0.619 -2.547 -5.48 1 95.62 135 LEU B O 1
ATOM 2519 N N . LEU B 1 136 ? 1.185 -1.482 -4.863 1 94.5 136 LEU B N 1
ATOM 2520 C CA . LEU B 1 136 ? 1.078 -1.919 -3.477 1 94.5 136 LEU B CA 1
ATOM 2521 C C . LEU B 1 136 ? -0.256 -1.492 -2.875 1 94.5 136 LEU B C 1
ATOM 2523 O O . LEU B 1 136 ? -0.827 -2.209 -2.049 1 94.5 136 LEU B O 1
ATOM 2527 N N . ALA B 1 137 ? -0.818 -0.43 -3.283 1 95.44 137 ALA B N 1
ATOM 2528 C CA . ALA B 1 137 ? -2.033 0.112 -2.678 1 95.44 137 ALA B CA 1
ATOM 2529 C C . ALA B 1 137 ? -3.217 -0.827 -2.891 1 95.44 137 ALA B C 1
ATOM 2531 O O . ALA B 1 137 ? -3.791 -1.34 -1.927 1 95.44 137 ALA B O 1
ATOM 2532 N N . PRO B 1 138 ? -3.543 -1.136 -4.09 1 97.38 138 PRO B N 1
ATOM 2533 C CA . PRO B 1 138 ? -4.656 -2.074 -4.254 1 97.38 138 PRO B CA 1
ATOM 2534 C C . PRO B 1 138 ? -4.328 -3.477 -3.744 1 97.38 138 PRO B C 1
ATOM 2536 O O . PRO B 1 138 ? -5.215 -4.191 -3.277 1 97.38 138 PRO B O 1
ATOM 2539 N N . VAL B 1 139 ? -3.088 -3.885 -3.803 1 96.94 139 VAL B N 1
ATOM 2540 C CA . VAL B 1 139 ? -2.699 -5.199 -3.303 1 96.94 139 VAL B CA 1
ATOM 2541 C C . VAL B 1 139 ? -2.943 -5.273 -1.798 1 96.94 139 VAL B C 1
ATOM 2543 O O . VAL B 1 139 ? -3.453 -6.277 -1.293 1 96.94 139 VAL B O 1
ATOM 2546 N N . THR B 1 140 ? -2.633 -4.199 -1.108 1 95.19 140 THR B N 1
ATOM 2547 C CA . THR B 1 140 ? -2.832 -4.129 0.335 1 95.19 140 THR B CA 1
ATOM 2548 C C . THR B 1 140 ? -4.312 -4.25 0.684 1 95.19 140 THR B C 1
ATOM 2550 O O . THR B 1 140 ? -4.684 -5 1.591 1 95.19 140 THR B O 1
ATOM 2553 N N . LEU B 1 141 ? -5.082 -3.525 -0.031 1 96.94 141 LEU B N 1
ATOM 2554 C CA . LEU B 1 141 ? -6.516 -3.562 0.237 1 96.94 141 LEU B CA 1
ATOM 2555 C C . LEU B 1 141 ? -7.086 -4.949 -0.052 1 96.94 141 LEU B C 1
ATOM 2557 O O . LEU B 1 141 ? -7.906 -5.457 0.714 1 96.94 141 LEU B O 1
ATOM 2561 N N . LEU B 1 142 ? -6.676 -5.574 -1.096 1 97.5 142 LEU B N 1
ATOM 2562 C CA . LEU B 1 142 ? -7.125 -6.922 -1.427 1 97.5 142 LEU B CA 1
ATOM 2563 C C . LEU B 1 142 ? -6.691 -7.918 -0.358 1 97.5 142 LEU B C 1
ATOM 2565 O O . LEU B 1 142 ? -7.469 -8.789 0.038 1 97.5 142 LEU B O 1
ATOM 2569 N N . LYS B 1 143 ? -5.445 -7.789 0.093 1 95.75 143 LYS B N 1
ATOM 2570 C CA . LYS B 1 143 ? -4.973 -8.656 1.166 1 95.75 143 LYS B CA 1
ATOM 2571 C C . LYS B 1 143 ? -5.816 -8.492 2.426 1 95.75 143 LYS B C 1
ATOM 2573 O O . LYS B 1 143 ? -6.066 -9.461 3.146 1 95.75 143 LYS B O 1
ATOM 2578 N N . HIS B 1 144 ? -6.184 -7.285 2.65 1 94.69 144 HIS B N 1
ATOM 2579 C CA . HIS B 1 144 ? -7.074 -7.027 3.775 1 94.69 144 HIS B CA 1
ATOM 2580 C C . HIS B 1 144 ? -8.398 -7.773 3.617 1 94.69 144 HIS B C 1
ATOM 2582 O O . HIS B 1 144 ? -8.859 -8.438 4.551 1 94.69 144 HIS B O 1
ATOM 2588 N N . TYR B 1 145 ? -8.992 -7.691 2.479 1 96.31 145 TYR B N 1
ATOM 2589 C CA . TYR B 1 145 ? -10.242 -8.391 2.221 1 96.31 145 TYR B CA 1
ATOM 2590 C C . TYR B 1 145 ? -10.047 -9.898 2.303 1 96.31 145 TYR B C 1
ATOM 2592 O O . TYR B 1 145 ? -10.938 -10.617 2.771 1 96.31 145 TYR B O 1
ATOM 2600 N N . MET B 1 146 ? -8.914 -10.398 1.878 1 96.25 146 MET B N 1
ATOM 2601 C CA . MET B 1 146 ? -8.617 -11.82 1.969 1 96.25 146 MET B CA 1
ATOM 2602 C C . MET B 1 146 ? -8.594 -12.281 3.422 1 96.25 146 MET B C 1
ATOM 2604 O O . MET B 1 146 ? -8.953 -13.422 3.721 1 96.25 146 MET B O 1
ATOM 2608 N N . THR B 1 147 ? -8.148 -11.422 4.285 1 93.12 147 THR B N 1
ATOM 2609 C CA . THR B 1 147 ? -8.133 -11.727 5.711 1 93.12 147 THR B CA 1
ATOM 2610 C C . THR B 1 147 ? -9.547 -11.766 6.27 1 93.12 147 THR B C 1
ATOM 2612 O O . THR B 1 147 ? -9.883 -12.641 7.078 1 93.12 147 THR B O 1
ATOM 2615 N N . GLU B 1 148 ? -10.383 -10.898 5.824 1 93.12 148 GLU B N 1
ATOM 2616 C CA . GLU B 1 148 ? -11.758 -10.812 6.293 1 93.12 148 GLU B CA 1
ATOM 2617 C C . GLU B 1 148 ? -12.617 -11.914 5.688 1 93.12 148 GLU B C 1
ATOM 2619 O O . GLU B 1 148 ? -13.516 -12.438 6.348 1 93.12 148 GLU B O 1
ATOM 2624 N N . PHE B 1 149 ? -12.344 -12.156 4.449 1 96.06 149 PHE B N 1
ATOM 2625 C CA . PHE B 1 149 ? -13.078 -13.156 3.689 1 96.06 149 PHE B CA 1
ATOM 2626 C C . PHE B 1 149 ? -12.125 -14.156 3.053 1 96.06 149 PHE B C 1
ATOM 2628 O O . PHE B 1 149 ? -11.875 -14.109 1.846 1 96.06 149 PHE B O 1
ATOM 2635 N N . PRO B 1 150 ? -11.727 -15.102 3.828 1 94.31 150 PRO B N 1
ATOM 2636 C CA . PRO B 1 150 ? -10.688 -16.016 3.348 1 94.31 150 PRO B CA 1
ATOM 2637 C C . PRO B 1 150 ? -11.133 -16.844 2.15 1 94.31 150 PRO B C 1
ATOM 2639 O O . PRO B 1 150 ? -12.297 -17.266 2.086 1 94.31 150 PRO B O 1
ATOM 2642 N N . ASP B 1 151 ? -10.289 -17 1.21 1 95.38 151 ASP B N 1
ATOM 2643 C CA . ASP B 1 151 ? -10.406 -17.859 0.031 1 95.38 151 ASP B CA 1
ATOM 2644 C C . ASP B 1 151 ? -9.156 -18.719 -0.148 1 95.38 151 ASP B C 1
ATOM 2646 O O . ASP B 1 151 ? -8.047 -18.188 -0.269 1 95.38 151 ASP B O 1
ATOM 2650 N N . ALA B 1 152 ? -9.344 -20.031 -0.182 1 95.25 152 ALA B N 1
ATOM 2651 C CA . ALA B 1 152 ? -8.219 -20.969 -0.192 1 95.25 152 ALA B CA 1
ATOM 2652 C C . ALA B 1 152 ? -7.355 -20.766 -1.437 1 95.25 152 ALA B C 1
ATOM 2654 O O . ALA B 1 152 ? -6.129 -20.844 -1.363 1 95.25 152 ALA B O 1
ATOM 2655 N N . TYR B 1 153 ? -8.016 -20.562 -2.537 1 96.31 153 TYR B N 1
ATOM 2656 C CA . TYR B 1 153 ? -7.305 -20.375 -3.799 1 96.31 153 TYR B CA 1
ATOM 2657 C C . TYR B 1 153 ? -6.441 -19.125 -3.762 1 96.31 153 TYR B C 1
ATOM 2659 O O . TYR B 1 153 ? -5.254 -19.172 -4.078 1 96.31 153 TYR B O 1
ATOM 2667 N N . LEU B 1 154 ? -6.949 -18 -3.307 1 97.38 154 LEU B N 1
ATOM 2668 C CA . LEU B 1 154 ? -6.227 -16.734 -3.258 1 97.38 154 LEU B CA 1
ATOM 2669 C C . LEU B 1 154 ? -5.133 -16.766 -2.199 1 97.38 154 LEU B C 1
ATOM 2671 O O . LEU B 1 154 ? -4.066 -16.188 -2.381 1 97.38 154 LEU B O 1
ATOM 2675 N N . ALA B 1 155 ? -5.348 -17.469 -1.15 1 95.25 155 ALA B N 1
ATOM 2676 C CA . ALA B 1 155 ? -4.41 -17.531 -0.032 1 95.25 155 ALA B CA 1
ATOM 2677 C C . ALA B 1 155 ? -3.115 -18.219 -0.44 1 95.25 155 ALA B C 1
ATOM 2679 O O . ALA B 1 155 ? -2.064 -18 0.166 1 95.25 155 ALA B O 1
ATOM 2680 N N . GLU B 1 156 ? -3.168 -18.953 -1.471 1 96.06 156 GLU B N 1
ATOM 2681 C CA . GLU B 1 156 ? -1.997 -19.719 -1.886 1 96.06 156 GLU B CA 1
ATOM 2682 C C . GLU B 1 156 ? -1.244 -19 -3.01 1 96.06 156 GLU B C 1
ATOM 2684 O O . GLU B 1 156 ? -0.13 -19.406 -3.361 1 96.06 156 GLU B O 1
ATOM 2689 N N . GLN B 1 157 ? -1.815 -17.984 -3.496 1 97.81 157 GLN B N 1
ATOM 2690 C CA . GLN B 1 157 ? -1.21 -17.312 -4.637 1 97.81 157 GLN B CA 1
ATOM 2691 C C . GLN B 1 157 ? 0.07 -16.578 -4.234 1 97.81 157 GLN B C 1
ATOM 2693 O O . GLN B 1 157 ? 0.047 -15.711 -3.359 1 97.81 157 GLN B O 1
ATOM 2698 N N . ARG B 1 158 ? 1.179 -16.828 -4.957 1 96.5 158 ARG B N 1
ATOM 2699 C CA . ARG B 1 158 ? 2.443 -16.141 -4.715 1 96.5 158 ARG B CA 1
ATOM 2700 C C . ARG B 1 158 ? 2.311 -14.648 -4.98 1 96.5 158 ARG B C 1
ATOM 2702 O O . ARG B 1 158 ? 3.037 -13.844 -4.398 1 96.5 158 ARG B O 1
ATOM 2709 N N . TYR B 1 159 ? 1.374 -14.273 -5.797 1 97.31 159 TYR B N 1
ATOM 2710 C CA . TYR B 1 159 ? 1.089 -12.867 -6.09 1 97.31 159 TYR B CA 1
ATOM 2711 C C . TYR B 1 159 ? 0.855 -12.078 -4.809 1 97.31 159 TYR B C 1
ATOM 2713 O O . TYR B 1 159 ? 1.23 -10.906 -4.715 1 97.31 159 TYR B O 1
ATOM 2721 N N . PHE B 1 160 ? 0.303 -12.773 -3.799 1 95.88 160 PHE B N 1
ATOM 2722 C CA . PHE B 1 160 ? -0.037 -12.094 -2.555 1 95.88 160 PHE B CA 1
ATOM 2723 C C . PHE B 1 160 ? 0.925 -12.492 -1.441 1 95.88 160 PHE B C 1
ATOM 2725 O O . PHE B 1 160 ? 1.322 -11.648 -0.629 1 95.88 160 PHE B O 1
ATOM 2732 N N . THR B 1 161 ? 1.347 -13.68 -1.42 1 92.62 161 THR B N 1
ATOM 2733 C CA . THR B 1 161 ? 2.121 -14.188 -0.291 1 92.62 161 THR B CA 1
ATOM 2734 C C . THR B 1 161 ? 3.596 -13.82 -0.44 1 92.62 161 THR B C 1
ATOM 2736 O O . THR B 1 161 ? 4.336 -13.789 0.545 1 92.62 161 THR B O 1
ATOM 2739 N N . GLY B 1 162 ? 3.943 -13.578 -1.646 1 91.06 162 GLY B N 1
ATOM 2740 C CA . GLY B 1 162 ? 5.375 -13.5 -1.886 1 91.06 162 GLY B CA 1
ATOM 2741 C C . GLY B 1 162 ? 6.078 -14.836 -1.741 1 91.06 162 GLY B C 1
ATOM 2742 O O . GLY B 1 162 ? 5.473 -15.891 -1.955 1 91.06 162 GLY B O 1
ATOM 2743 N N . TRP B 1 163 ? 7.41 -14.68 -1.583 1 88.88 163 TRP B N 1
ATOM 2744 C CA . TRP B 1 163 ? 8.195 -15.906 -1.505 1 88.88 163 TRP B CA 1
ATOM 2745 C C . TRP B 1 163 ? 8.773 -16.094 -0.105 1 88.88 163 TRP B C 1
ATOM 2747 O O . TRP B 1 163 ? 9.172 -15.133 0.547 1 88.88 163 TRP B O 1
ATOM 2757 N N . PRO B 1 164 ? 8.727 -17.344 0.335 1 80.69 164 PRO B N 1
ATOM 2758 C CA . PRO B 1 164 ? 9.32 -17.609 1.648 1 80.69 164 PRO B CA 1
ATOM 2759 C C . PRO B 1 164 ? 10.805 -17.281 1.707 1 80.69 164 PRO B C 1
ATOM 2761 O O . PRO B 1 164 ? 11.492 -17.297 0.679 1 80.69 164 PRO B O 1
ATOM 2764 N N . GLU B 1 165 ? 11.164 -16.906 2.902 1 76.31 165 GLU B N 1
ATOM 2765 C CA . GLU B 1 165 ? 12.57 -16.562 3.131 1 76.31 165 GLU B CA 1
ATOM 2766 C C . GLU B 1 165 ? 13.484 -17.719 2.756 1 76.31 165 GLU B C 1
ATOM 2768 O O . GLU B 1 165 ? 14.633 -17.516 2.365 1 76.31 165 GLU B O 1
ATOM 2773 N N . THR B 1 166 ? 12.992 -18.859 2.832 1 70.31 166 THR B N 1
ATOM 2774 C CA . THR B 1 166 ? 13.773 -20.062 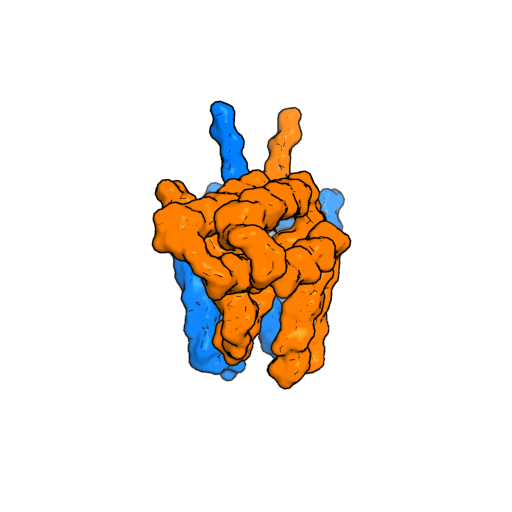2.555 1 70.31 166 THR B CA 1
ATOM 2775 C C . THR B 1 166 ? 14.203 -20.094 1.09 1 70.31 166 THR B C 1
ATOM 2777 O O . THR B 1 166 ? 15.164 -20.781 0.735 1 70.31 166 THR B O 1
ATOM 2780 N N . LEU B 1 167 ? 13.492 -19.438 0.302 1 73.25 167 LEU B N 1
ATOM 2781 C CA . LEU B 1 167 ? 13.844 -19.422 -1.113 1 73.25 167 LEU B CA 1
ATOM 2782 C C . LEU B 1 167 ? 15 -18.453 -1.375 1 73.25 167 LEU B C 1
ATOM 2784 O O . LEU B 1 167 ? 15.633 -18.516 -2.43 1 73.25 167 LEU B O 1
ATOM 2788 N N . ASN B 1 168 ? 15.188 -17.562 -0.376 1 59.53 168 ASN B N 1
ATOM 2789 C CA . ASN B 1 168 ? 16.281 -16.609 -0.506 1 59.53 168 ASN B CA 1
ATOM 2790 C C . ASN B 1 168 ? 17.625 -17.25 -0.157 1 59.53 168 ASN B C 1
ATOM 2792 O O . ASN B 1 168 ? 18.672 -16.625 -0.329 1 59.53 168 ASN B O 1
ATOM 2796 N N . GLU B 1 169 ? 17.672 -18.375 0.47 1 56.22 169 GLU B N 1
ATOM 2797 C CA . GLU B 1 169 ? 18.891 -19.078 0.815 1 56.22 169 GLU B CA 1
ATOM 2798 C C . GLU B 1 169 ? 19.344 -20 -0.32 1 56.22 169 GLU B C 1
ATOM 2800 O O . GLU B 1 169 ? 18.516 -20.5 -1.079 1 56.22 169 GLU B O 1
#

Radius of gyration: 24.43 Å; Cα contacts (8 Å, |Δi|>4): 315; chains: 2; bounding box: 49×83×47 Å

Organism: NCBI:txid2582917

Sequence (338 aa):
MRQGAVMNETWLEDDDKTRMYTLRELDNLRREGLTRGGLIDFHSRYKLILLAHSQPAYRQIGPFVAAMADWPSLDAFFDAYRERLVNLLAHPSTRQNHTNVLMHVQGYFREHLTAEQKQALTMLINDYRLGREPLLAPVTLLKHYMTEFPDAYLAEQRYFTGWPETLNEMRQGAVMNETWLEDDDKTRMYTLRELDNLRREGLTRGGLIDFHSRYKLILLAHSQPAYRQIGPFVAAMADWPSLDAFFDAYRERLVNLLAHPSTRQNHTNVLMHVQGYFREHLTAEQKQALTMLINDYRLGREPLLAPVTLLKHYMTEFPDAYLAEQRYFTGWPETLNE